Protein AF-A0A5J6Z1F4-F1 (afdb_monomer_lite)

Sequence (197 aa):
MVAFILLRGQPGPQEWINAFDSFLAALVLMWWTLVFTRVSAGEATSPGNGTLRALTVAFPWLTSFRAALWGVTLLGLATGGAPEANTLALTALMTVWGAAILASNAVNGSLVRLAPEPADLARRKRLMDWLNLSAALALGMAVLNVVPIVGFSASTTLSSQVVYGVGGLLDVVATVLALWTLMARSRLGERQAVKGG

Radius of gyration: 19.22 Å; chains: 1; bounding box: 60×29×52 Å

Secondary structure (DSSP, 8-state):
-HHHHHTSSS--HHHHHHHHHHHHHHHHHHHHHHHHHHHHHT----TT-HHHHHHHHHHHHHHHHHHHHHHHHHHHHHTTS-TTS-HHHHHHHHHHHHHHHHHHHHHHHHHHHHTT-TT-HHHHHHHHHHHHHHHHHHHHHHHHHHS--TTTS----HHHHHHHHHHHHHHHHHHHHHHHHHHHHHHHHHHHHHH--

Structure (mmCIF, N/CA/C/O backbone):
data_AF-A0A5J6Z1F4-F1
#
_entry.id   AF-A0A5J6Z1F4-F1
#
loop_
_atom_site.group_PDB
_atom_site.id
_atom_site.type_symbol
_atom_site.label_atom_id
_atom_site.label_alt_id
_atom_site.label_comp_id
_atom_site.label_asym_id
_atom_site.label_entity_id
_atom_site.label_seq_id
_atom_site.pdbx_PDB_ins_code
_atom_site.Cartn_x
_atom_site.Cartn_y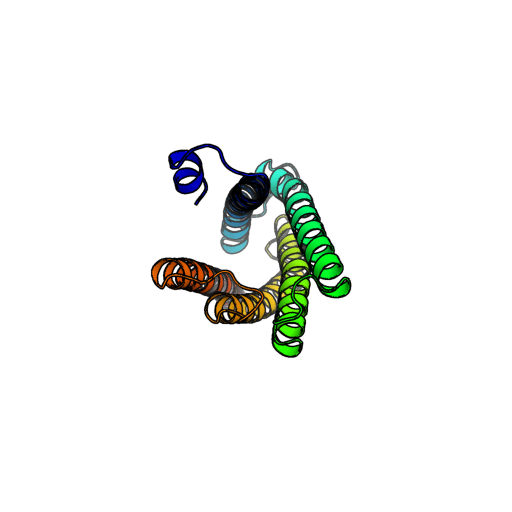
_atom_site.Cartn_z
_atom_site.occupancy
_atom_site.B_iso_or_equiv
_atom_site.auth_seq_id
_atom_site.auth_comp_id
_atom_site.auth_asym_id
_atom_site.auth_atom_id
_atom_site.pdbx_PDB_model_num
ATOM 1 N N . MET A 1 1 ? 17.709 -2.445 2.524 1.00 48.12 1 MET A N 1
ATOM 2 C CA . MET A 1 1 ? 18.258 -1.885 1.267 1.00 48.12 1 MET A CA 1
ATOM 3 C C . MET A 1 1 ? 19.113 -0.633 1.488 1.00 48.12 1 MET A C 1
ATOM 5 O O . MET A 1 1 ? 20.230 -0.618 0.997 1.00 48.12 1 MET A O 1
ATOM 9 N N . VAL A 1 2 ? 18.672 0.354 2.286 1.00 44.16 2 VAL A N 1
ATOM 10 C CA . VAL A 1 2 ? 19.433 1.595 2.590 1.00 44.16 2 VAL A CA 1
ATOM 11 C C . VAL A 1 2 ? 20.864 1.334 3.093 1.00 44.16 2 VAL A C 1
ATOM 13 O O . VAL A 1 2 ? 21.809 1.917 2.577 1.00 44.16 2 VAL A O 1
ATOM 16 N N . ALA A 1 3 ? 21.047 0.390 4.025 1.00 44.88 3 ALA A N 1
ATOM 17 C CA . ALA A 1 3 ? 22.375 0.041 4.541 1.00 44.88 3 ALA A CA 1
ATOM 18 C C . ALA A 1 3 ? 23.323 -0.523 3.461 1.00 44.88 3 ALA A C 1
ATOM 20 O O . ALA A 1 3 ? 24.511 -0.237 3.480 1.00 44.88 3 ALA A O 1
ATOM 21 N N . PHE A 1 4 ? 22.800 -1.278 2.489 1.00 45.75 4 PHE A N 1
ATOM 22 C CA . PHE A 1 4 ? 23.601 -1.883 1.419 1.00 45.75 4 PHE A CA 1
ATOM 23 C C . PHE A 1 4 ? 24.040 -0.857 0.359 1.00 45.75 4 PHE A C 1
ATOM 25 O O . PHE A 1 4 ? 25.129 -0.978 -0.193 1.00 45.75 4 PHE A O 1
ATOM 32 N N . ILE A 1 5 ? 23.222 0.172 0.110 1.00 47.25 5 ILE A N 1
ATOM 33 C CA . ILE A 1 5 ? 23.509 1.257 -0.846 1.00 47.25 5 ILE A CA 1
ATOM 34 C C . ILE A 1 5 ? 24.566 2.219 -0.279 1.00 47.25 5 ILE A C 1
ATOM 36 O O . ILE A 1 5 ? 25.489 2.609 -0.986 1.00 47.25 5 ILE A O 1
ATOM 40 N N . LEU A 1 6 ? 24.498 2.537 1.019 1.00 46.62 6 LEU A N 1
ATOM 41 C CA . LEU A 1 6 ? 25.471 3.419 1.681 1.00 46.62 6 LEU A CA 1
ATOM 42 C C . LEU A 1 6 ? 26.884 2.810 1.783 1.00 46.62 6 LEU A C 1
ATOM 44 O O . LEU A 1 6 ? 27.863 3.544 1.871 1.00 46.62 6 LEU A O 1
ATOM 48 N N . LEU A 1 7 ? 27.000 1.478 1.743 1.00 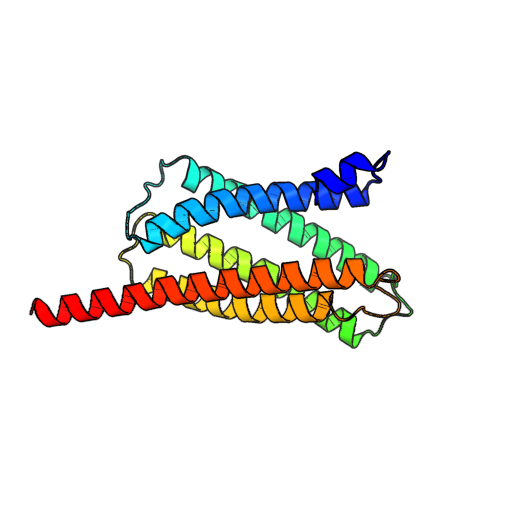49.34 7 LEU A N 1
ATOM 49 C CA . LEU A 1 7 ? 28.259 0.740 1.905 1.00 49.34 7 LEU A CA 1
ATOM 50 C C . LEU A 1 7 ? 29.129 0.658 0.630 1.00 49.34 7 LEU A C 1
ATOM 52 O O . LEU A 1 7 ? 30.271 0.215 0.730 1.00 49.34 7 LEU A O 1
ATOM 56 N N . ARG A 1 8 ? 28.637 1.060 -0.557 1.00 51.56 8 ARG A N 1
ATOM 57 C CA . ARG A 1 8 ? 29.340 0.862 -1.851 1.00 51.56 8 ARG A CA 1
ATOM 58 C C . ARG A 1 8 ? 30.031 2.090 -2.469 1.00 51.56 8 ARG A C 1
ATOM 60 O O . ARG A 1 8 ? 30.719 1.923 -3.470 1.00 51.56 8 ARG A O 1
ATOM 67 N N . GLY A 1 9 ? 29.941 3.273 -1.858 1.00 46.19 9 GLY A N 1
ATOM 68 C CA . GLY A 1 9 ? 30.605 4.491 -2.349 1.00 46.19 9 GLY A CA 1
ATOM 69 C C . GLY A 1 9 ? 29.742 5.338 -3.299 1.00 46.19 9 GLY A C 1
ATOM 70 O O . GLY A 1 9 ? 28.975 4.803 -4.085 1.00 46.19 9 GLY A O 1
ATOM 71 N N . GLN A 1 10 ? 29.860 6.665 -3.132 1.00 58.53 10 GLN A N 1
ATOM 72 C CA . GLN A 1 10 ? 29.125 7.786 -3.757 1.00 58.53 10 GLN A CA 1
ATOM 73 C C . GLN A 1 10 ? 27.796 7.457 -4.465 1.00 58.53 10 GLN A C 1
ATOM 75 O O . GLN A 1 10 ? 27.772 7.318 -5.688 1.00 58.53 10 GLN A O 1
ATOM 80 N N . PRO A 1 11 ? 26.679 7.415 -3.715 1.00 63.75 11 PRO A N 1
ATOM 81 C CA . PRO A 1 11 ? 25.377 7.161 -4.305 1.00 63.75 11 PRO A CA 1
ATOM 82 C C . PRO A 1 11 ? 24.948 8.267 -5.279 1.00 63.75 11 PRO A C 1
ATOM 84 O O . PRO A 1 11 ? 24.988 9.457 -4.947 1.00 63.75 11 PRO A O 1
ATOM 87 N N . GLY A 1 12 ? 24.513 7.869 -6.474 1.00 73.19 12 GLY A N 1
ATOM 88 C CA . GLY A 1 12 ? 23.971 8.761 -7.497 1.00 73.19 12 GLY A CA 1
ATOM 89 C C . GLY A 1 12 ? 22.578 9.309 -7.137 1.00 73.19 12 GLY A C 1
ATOM 90 O O . GLY A 1 12 ? 21.927 8.822 -6.207 1.00 73.19 12 GLY A O 1
ATOM 91 N N . PRO A 1 13 ? 22.055 10.301 -7.886 1.00 77.12 13 PRO A N 1
ATOM 92 C CA . PRO A 1 13 ? 20.761 10.929 -7.588 1.00 77.12 13 PRO A CA 1
ATOM 93 C C . PRO A 1 13 ? 19.587 9.939 -7.491 1.00 77.12 13 PRO A C 1
ATOM 95 O O . PRO A 1 13 ? 18.753 10.050 -6.594 1.00 77.12 13 PRO A O 1
ATOM 98 N N . GLN A 1 14 ? 19.549 8.927 -8.365 1.00 74.50 14 GLN A N 1
ATOM 99 C CA . GLN A 1 14 ? 18.504 7.896 -8.358 1.00 74.50 14 GLN A CA 1
ATOM 100 C C . GLN A 1 14 ? 18.558 7.011 -7.103 1.00 74.50 14 GLN A C 1
ATOM 102 O O . GLN A 1 14 ? 17.527 6.594 -6.577 1.00 74.50 14 GLN A O 1
ATOM 107 N N . GLU A 1 15 ? 19.757 6.725 -6.600 1.00 76.12 15 GLU A N 1
ATOM 108 C CA . GLU A 1 15 ? 19.950 5.886 -5.417 1.00 76.12 15 GLU A CA 1
ATOM 109 C C . GLU A 1 15 ? 19.500 6.618 -4.153 1.00 76.12 15 GLU A C 1
ATOM 111 O O . GLU A 1 15 ? 18.871 6.008 -3.288 1.00 76.12 15 GLU A O 1
ATOM 116 N N . TRP A 1 16 ? 19.715 7.935 -4.089 1.00 81.19 16 TRP A N 1
ATOM 117 C CA . TRP A 1 16 ? 19.158 8.790 -3.040 1.00 81.19 16 TRP A CA 1
ATOM 118 C C . TRP A 1 16 ? 17.632 8.845 -3.066 1.00 81.19 16 TRP A C 1
ATOM 120 O O . TRP A 1 16 ? 17.005 8.711 -2.014 1.00 81.19 16 TRP A O 1
ATOM 130 N N . ILE A 1 17 ? 17.029 8.984 -4.250 1.00 84.44 17 ILE A N 1
ATOM 131 C CA . ILE A 1 17 ? 15.568 8.959 -4.427 1.00 84.44 17 ILE A CA 1
ATOM 132 C C . ILE A 1 17 ? 14.991 7.633 -3.914 1.00 84.44 17 ILE A C 1
ATOM 134 O O . ILE A 1 17 ? 14.060 7.627 -3.106 1.00 84.44 17 ILE A O 1
ATOM 138 N N . ASN A 1 18 ? 15.584 6.509 -4.321 1.00 80.94 18 ASN A N 1
ATOM 139 C CA . ASN A 1 18 ? 15.146 5.177 -3.905 1.00 80.94 18 ASN A CA 1
ATOM 140 C C . ASN A 1 18 ? 15.357 4.936 -2.399 1.00 80.94 18 ASN A C 1
ATOM 142 O O . ASN A 1 18 ? 14.520 4.311 -1.738 1.00 80.94 18 ASN A O 1
ATOM 146 N N . ALA A 1 19 ? 16.466 5.429 -1.837 1.00 79.38 19 ALA A N 1
ATOM 147 C CA . ALA A 1 19 ? 16.740 5.345 -0.406 1.00 79.38 19 ALA A CA 1
ATOM 148 C C . ALA A 1 19 ? 15.725 6.157 0.408 1.00 79.38 19 ALA A C 1
ATOM 150 O O . ALA A 1 19 ? 15.249 5.677 1.439 1.00 79.38 19 ALA A O 1
ATOM 151 N N . PHE A 1 20 ? 15.355 7.345 -0.074 1.00 86.12 20 PHE A N 1
ATOM 152 C CA . PHE A 1 20 ? 14.342 8.187 0.550 1.00 86.12 20 PHE A CA 1
ATOM 153 C C . PHE A 1 20 ? 12.941 7.558 0.489 1.00 86.12 20 PHE A C 1
ATOM 155 O O . PHE A 1 20 ? 12.284 7.505 1.530 1.00 86.12 20 PHE A O 1
ATOM 162 N N . ASP A 1 21 ? 12.516 6.999 -0.659 1.00 86.44 21 ASP A N 1
ATOM 163 C CA . ASP A 1 21 ? 11.254 6.228 -0.737 1.00 86.44 21 ASP A CA 1
ATOM 164 C C . ASP A 1 21 ? 11.257 5.093 0.289 1.00 86.44 21 ASP A C 1
ATOM 166 O O . ASP A 1 21 ? 10.328 4.967 1.084 1.00 86.44 21 ASP A O 1
ATOM 170 N N . SER A 1 22 ? 12.340 4.310 0.324 1.00 84.19 22 SER A N 1
ATOM 171 C CA . SER A 1 22 ? 12.469 3.158 1.222 1.00 84.19 22 SER A CA 1
ATOM 172 C C . SER A 1 22 ? 12.408 3.564 2.695 1.00 84.19 22 SER A C 1
ATOM 174 O O . SER A 1 22 ? 11.791 2.876 3.508 1.00 84.19 22 SER A O 1
ATOM 176 N N . PHE A 1 23 ? 13.052 4.675 3.054 1.00 86.19 23 PHE A N 1
ATOM 177 C CA . PHE A 1 23 ? 13.040 5.208 4.412 1.00 86.19 23 PHE A CA 1
ATOM 178 C C . PHE A 1 23 ? 11.640 5.675 4.825 1.00 86.19 23 PHE A C 1
ATOM 180 O O . PHE A 1 23 ? 11.143 5.269 5.879 1.00 86.19 23 PHE A O 1
ATOM 187 N N . LEU A 1 24 ? 10.977 6.472 3.982 1.00 88.12 24 LEU A N 1
ATOM 188 C CA . LEU A 1 24 ? 9.607 6.915 4.238 1.00 88.12 24 LEU A CA 1
ATOM 189 C C . LEU A 1 24 ? 8.639 5.731 4.316 1.00 88.12 24 LEU A C 1
ATOM 191 O O . LEU A 1 24 ? 7.803 5.685 5.218 1.00 88.12 24 LEU A O 1
ATOM 195 N N . ALA A 1 25 ? 8.777 4.758 3.416 1.00 86.88 25 ALA A N 1
ATOM 196 C CA . ALA A 1 25 ? 7.974 3.545 3.409 1.00 86.88 25 ALA A CA 1
ATOM 197 C C . ALA A 1 25 ? 8.141 2.748 4.706 1.00 86.88 25 ALA A C 1
ATOM 199 O O . ALA A 1 25 ? 7.144 2.327 5.286 1.00 86.88 25 ALA A O 1
ATOM 200 N N . ALA A 1 26 ? 9.371 2.596 5.206 1.00 87.19 26 ALA A N 1
ATOM 201 C CA . ALA A 1 26 ? 9.635 1.897 6.461 1.00 87.19 26 ALA A CA 1
ATOM 202 C C . ALA A 1 26 ? 9.013 2.612 7.674 1.00 87.19 26 ALA A C 1
ATOM 204 O O . ALA A 1 26 ? 8.391 1.963 8.517 1.00 87.19 26 ALA A O 1
ATOM 205 N N . LEU A 1 27 ? 9.126 3.943 7.750 1.00 89.75 27 LEU A N 1
ATOM 206 C CA . LEU A 1 27 ? 8.500 4.731 8.819 1.00 89.75 27 LEU A CA 1
ATOM 207 C C . LEU A 1 27 ? 6.975 4.614 8.794 1.00 89.75 27 LEU A C 1
ATOM 209 O O . LEU A 1 27 ? 6.341 4.344 9.817 1.00 89.75 27 LEU A O 1
ATOM 213 N N . VAL A 1 28 ? 6.390 4.780 7.610 1.00 91.81 28 VAL A N 1
ATOM 214 C CA . VAL A 1 28 ? 4.951 4.642 7.398 1.00 91.81 28 VAL A CA 1
ATOM 215 C C . VAL A 1 28 ? 4.482 3.238 7.762 1.00 91.81 28 VAL A C 1
ATOM 217 O O . VAL A 1 28 ? 3.495 3.110 8.482 1.00 91.81 28 VAL A O 1
ATOM 220 N N . LEU A 1 29 ? 5.198 2.196 7.333 1.00 90.56 29 LEU A N 1
ATOM 221 C CA . LEU A 1 29 ? 4.876 0.806 7.647 1.00 90.56 29 LEU A CA 1
ATOM 222 C C . LEU A 1 29 ? 4.895 0.549 9.156 1.00 90.56 29 LEU A C 1
ATOM 224 O O . LEU A 1 29 ? 3.996 -0.112 9.677 1.00 90.56 29 LEU A O 1
ATOM 228 N N . MET A 1 30 ? 5.876 1.101 9.873 1.00 93.31 30 MET A N 1
ATOM 229 C CA . MET A 1 30 ? 5.952 0.991 11.329 1.00 93.31 30 MET A CA 1
ATOM 230 C C . MET A 1 30 ? 4.705 1.587 11.995 1.00 93.31 30 MET A C 1
ATOM 232 O O . MET A 1 30 ? 4.035 0.905 12.775 1.00 93.31 30 MET A O 1
ATOM 236 N N . TRP A 1 31 ? 4.350 2.836 11.678 1.00 93.50 31 TRP A N 1
ATOM 237 C CA . TRP A 1 31 ? 3.167 3.475 12.267 1.00 93.50 31 TRP A CA 1
ATOM 238 C C . TRP A 1 31 ? 1.866 2.798 11.843 1.00 93.50 31 TRP A C 1
ATOM 240 O O . TRP A 1 31 ? 0.968 2.626 12.670 1.00 93.50 31 TRP A O 1
ATOM 250 N N . TRP A 1 32 ? 1.779 2.370 10.584 1.00 94.19 32 TRP A N 1
ATOM 251 C CA . TRP A 1 32 ? 0.644 1.616 10.068 1.00 94.19 32 TRP A CA 1
ATOM 252 C C . TRP A 1 32 ? 0.437 0.329 10.858 1.00 94.19 32 TRP A C 1
ATOM 254 O O . TRP A 1 32 ? -0.664 0.081 11.339 1.00 94.19 32 TRP A O 1
ATOM 264 N N . THR A 1 33 ? 1.504 -0.441 11.077 1.00 92.00 33 THR A N 1
ATOM 265 C CA . THR A 1 33 ? 1.462 -1.709 11.818 1.00 92.00 33 THR A CA 1
ATOM 266 C C . THR A 1 33 ? 1.008 -1.501 13.258 1.00 92.00 33 THR A C 1
ATOM 268 O O . THR A 1 33 ? 0.165 -2.249 13.754 1.00 92.00 33 THR A O 1
ATOM 271 N N . LEU A 1 34 ? 1.507 -0.457 13.926 1.00 93.50 34 LEU A N 1
ATOM 272 C CA . LEU A 1 34 ? 1.089 -0.119 15.287 1.00 93.50 34 LEU A CA 1
ATOM 273 C C . LEU A 1 34 ? -0.410 0.209 15.358 1.00 93.50 34 LEU A C 1
ATOM 275 O O . LEU A 1 34 ? -1.120 -0.345 16.198 1.00 93.50 34 LEU A O 1
ATOM 279 N N . VAL A 1 35 ? -0.915 1.061 14.461 1.00 93.44 35 VAL A N 1
ATOM 280 C CA . VAL A 1 35 ? -2.347 1.415 14.419 1.00 93.44 35 VAL A CA 1
ATOM 281 C C . VAL A 1 35 ? -3.199 0.201 14.046 1.00 93.44 35 VAL A C 1
ATOM 283 O O . VAL A 1 35 ? -4.211 -0.072 14.692 1.00 93.44 35 VAL A O 1
ATOM 286 N N . PHE A 1 36 ? -2.776 -0.563 13.042 1.00 92.12 36 PHE A N 1
ATOM 287 C CA . PHE A 1 36 ? -3.483 -1.743 12.558 1.00 92.12 36 PHE A CA 1
ATOM 288 C C . PHE A 1 36 ? -3.585 -2.837 13.622 1.00 92.12 36 PHE A C 1
ATOM 290 O O . PHE A 1 36 ? -4.639 -3.457 13.763 1.00 92.12 36 PHE A O 1
ATOM 297 N N . THR A 1 37 ? -2.533 -3.041 14.417 1.00 92.31 37 THR A N 1
ATOM 298 C CA . THR A 1 37 ? -2.533 -4.012 15.521 1.00 92.31 37 THR A CA 1
ATOM 299 C C . THR A 1 37 ? -3.578 -3.644 16.571 1.00 92.31 37 THR A C 1
ATOM 301 O O . THR A 1 37 ? -4.365 -4.496 16.979 1.00 92.31 37 THR A O 1
ATOM 304 N N . ARG A 1 38 ? -3.668 -2.363 16.947 1.00 92.31 38 ARG A N 1
ATOM 305 C CA . ARG A 1 38 ? -4.674 -1.877 17.906 1.00 92.31 38 ARG A CA 1
ATOM 306 C C . ARG A 1 38 ? -6.091 -2.000 17.365 1.00 92.31 38 ARG A C 1
ATOM 308 O O . ARG A 1 38 ? -6.963 -2.522 18.051 1.00 92.31 38 ARG A O 1
ATOM 315 N N . VAL A 1 39 ? -6.308 -1.633 16.103 1.00 91.81 39 VAL A N 1
ATOM 316 C CA . VAL A 1 39 ? -7.597 -1.836 15.419 1.00 91.81 39 VAL A CA 1
ATOM 317 C C . VAL A 1 39 ? -7.970 -3.319 15.365 1.00 91.81 39 VAL A C 1
ATOM 319 O O . VAL A 1 39 ? -9.121 -3.680 15.619 1.00 91.81 39 VAL A O 1
ATOM 322 N N . SER A 1 40 ? -6.996 -4.189 15.104 1.00 88.12 40 SER A N 1
ATOM 323 C CA . SER A 1 40 ? -7.174 -5.644 15.088 1.00 88.12 40 SER A CA 1
ATOM 324 C C . SER A 1 40 ? -7.419 -6.225 16.479 1.0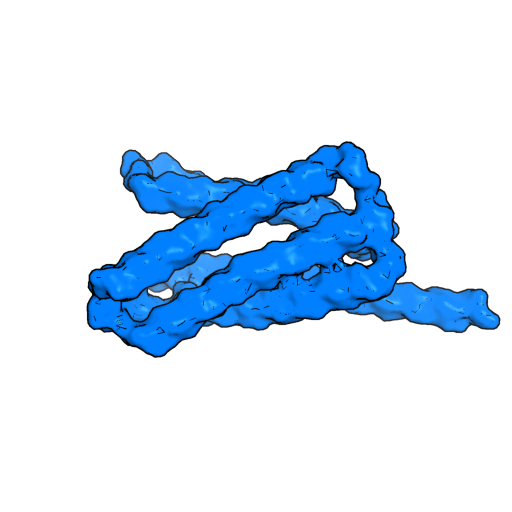0 88.12 40 SER A C 1
ATOM 326 O O . SER A 1 40 ? -8.083 -7.253 16.577 1.00 88.12 40 SER A O 1
ATOM 328 N N . ALA A 1 41 ? -6.962 -5.560 17.545 1.00 88.69 41 ALA A N 1
ATOM 329 C CA . ALA A 1 41 ? -7.324 -5.817 18.943 1.00 88.69 41 ALA A CA 1
ATOM 330 C C . ALA A 1 41 ? -8.645 -5.128 19.359 1.00 88.69 41 ALA A C 1
ATOM 332 O O . ALA A 1 41 ? -9.258 -5.502 20.361 1.00 88.69 41 ALA A O 1
ATOM 333 N N . GLY A 1 42 ? -9.175 -4.244 18.505 1.00 86.75 42 GLY A N 1
ATOM 334 C CA . GLY A 1 42 ? -10.363 -3.406 18.702 1.00 86.75 42 GLY A CA 1
ATOM 335 C C . GLY A 1 42 ? -10.208 -2.369 19.791 1.00 86.75 42 GLY A C 1
ATOM 336 O O . GLY A 1 42 ? -11.195 -1.925 20.368 1.00 86.75 42 GLY A O 1
ATOM 337 N N . GLU A 1 43 ? -8.970 -1.985 20.042 1.00 90.19 43 GLU A N 1
ATOM 338 C CA . GLU A 1 43 ? -8.640 -0.845 20.864 1.00 90.19 43 GLU A CA 1
ATOM 339 C C . GLU A 1 43 ? -8.793 0.428 20.041 1.00 90.19 43 GLU A C 1
ATOM 341 O O . GLU A 1 43 ? -8.207 0.575 18.962 1.00 90.19 43 GLU A O 1
ATOM 346 N N . ALA A 1 44 ? -9.571 1.368 20.567 1.00 91.38 44 ALA A N 1
ATOM 347 C CA . ALA A 1 44 ? -9.676 2.689 19.979 1.00 91.38 44 ALA A CA 1
ATOM 348 C C . ALA A 1 44 ? -8.340 3.431 20.109 1.00 91.38 44 ALA A C 1
ATOM 350 O O . ALA A 1 44 ? -7.713 3.472 21.171 1.00 91.38 44 ALA A O 1
ATOM 351 N N . THR A 1 45 ? -7.915 4.063 19.022 1.00 92.69 45 THR A N 1
ATOM 352 C CA . THR A 1 45 ? -6.770 4.971 19.010 1.00 92.69 45 THR A CA 1
ATOM 353 C C . THR A 1 45 ? -7.285 6.401 18.925 1.00 92.69 45 THR A C 1
ATOM 355 O O . THR A 1 45 ? -7.826 6.814 17.903 1.00 92.69 45 THR A O 1
ATOM 358 N N . SER A 1 46 ? -7.117 7.158 20.013 1.00 90.06 46 SER A N 1
ATOM 359 C CA . SER A 1 46 ? -7.529 8.565 20.077 1.00 90.06 46 SER A CA 1
ATOM 360 C C . SER A 1 46 ? -6.882 9.396 18.954 1.00 90.06 46 SER A C 1
ATOM 362 O O . SER A 1 46 ? -5.692 9.208 18.684 1.00 90.06 46 SER A O 1
ATOM 364 N N . PRO A 1 47 ? -7.596 10.373 18.360 1.00 88.19 47 PRO A N 1
ATOM 365 C CA . PRO A 1 47 ? -7.025 11.321 17.397 1.00 88.19 47 PRO A CA 1
ATOM 366 C C . PRO A 1 47 ? -5.807 12.099 17.923 1.00 88.19 47 PRO A C 1
ATOM 368 O O . PRO A 1 47 ? -4.971 12.543 17.139 1.00 88.19 47 PRO A O 1
ATOM 371 N N . GLY A 1 48 ? -5.678 12.252 19.247 1.00 89.12 48 GLY A N 1
ATOM 372 C CA . GLY A 1 48 ? -4.516 12.885 19.881 1.00 89.12 48 GLY A CA 1
ATOM 373 C C . GLY A 1 48 ? -3.265 11.999 19.935 1.00 89.12 48 GLY A C 1
ATOM 374 O O . GLY A 1 48 ? -2.187 12.486 20.269 1.00 89.12 48 GLY A O 1
ATOM 375 N N . ASN A 1 49 ? -3.379 10.707 19.611 1.00 93.75 49 ASN A N 1
ATOM 376 C CA . ASN A 1 49 ? -2.268 9.767 19.666 1.00 93.75 49 ASN A CA 1
ATOM 377 C C . ASN A 1 49 ? -1.192 10.115 18.621 1.00 93.75 49 ASN A C 1
ATOM 379 O O . ASN A 1 49 ? -1.476 10.227 17.427 1.00 93.75 49 ASN A O 1
ATOM 383 N N . GLY A 1 50 ? 0.059 10.239 19.074 1.00 92.00 50 GLY A N 1
ATOM 384 C CA . GLY A 1 50 ? 1.190 10.621 18.227 1.00 92.00 50 GLY A CA 1
ATOM 385 C C . GLY A 1 50 ? 1.414 9.688 17.035 1.00 92.00 50 GLY A C 1
ATOM 386 O O . GLY A 1 50 ? 1.711 10.170 15.948 1.00 92.00 50 GLY A O 1
ATOM 387 N N . THR A 1 51 ? 1.196 8.379 17.192 1.00 93.12 51 THR A N 1
ATOM 388 C CA . THR A 1 51 ? 1.339 7.387 16.113 1.00 93.12 51 THR A CA 1
ATOM 389 C C . THR A 1 51 ? 0.287 7.582 15.025 1.00 93.12 51 THR A C 1
ATOM 391 O O . THR A 1 51 ? 0.622 7.596 13.843 1.00 93.12 51 THR A O 1
ATOM 394 N N . LEU A 1 52 ? -0.979 7.782 15.407 1.00 92.31 52 LEU A N 1
ATOM 395 C CA . LEU A 1 52 ? -2.060 8.024 14.448 1.00 92.31 52 LEU A CA 1
ATOM 396 C C . LEU A 1 52 ? -1.871 9.362 13.723 1.00 92.31 52 LEU A C 1
ATOM 398 O O . LEU A 1 52 ? -2.063 9.436 12.509 1.00 92.31 52 LEU A O 1
ATOM 402 N N . ARG A 1 53 ? -1.440 10.407 14.440 1.00 93.44 53 ARG A N 1
ATOM 403 C CA . ARG A 1 53 ? -1.120 11.710 13.836 1.00 93.44 53 ARG A CA 1
ATOM 404 C C . ARG A 1 53 ? 0.065 11.621 12.879 1.00 93.44 53 ARG A C 1
ATOM 406 O O . ARG A 1 53 ? -0.032 12.133 11.767 1.00 93.44 53 ARG A O 1
ATOM 413 N N . ALA A 1 54 ? 1.142 10.947 13.280 1.00 92.88 54 ALA A N 1
ATOM 414 C CA . ALA A 1 54 ? 2.308 10.725 12.433 1.00 92.88 54 ALA A CA 1
ATOM 415 C C . ALA A 1 54 ? 1.923 9.975 11.153 1.00 9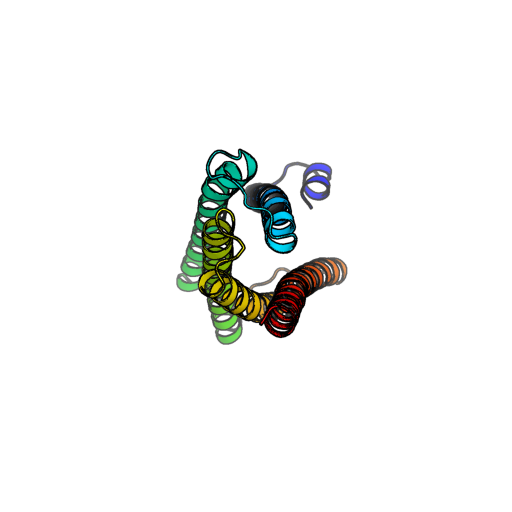2.88 54 ALA A C 1
ATOM 417 O O . ALA A 1 54 ? 2.257 10.435 10.066 1.00 92.88 54 ALA A O 1
ATOM 418 N N . LEU A 1 55 ? 1.132 8.901 11.260 1.00 92.62 55 LEU A N 1
ATOM 419 C CA . LEU A 1 55 ? 0.621 8.165 10.101 1.00 92.62 55 LEU A CA 1
ATOM 420 C C . LEU A 1 55 ? -0.240 9.050 9.187 1.00 92.62 55 LEU A C 1
ATOM 422 O O . LEU A 1 55 ? -0.051 9.049 7.974 1.00 92.62 55 LEU A O 1
ATOM 426 N N . THR A 1 56 ? -1.148 9.839 9.768 1.00 92.38 56 THR A N 1
ATOM 427 C CA . THR A 1 56 ? -2.055 10.730 9.021 1.00 92.38 56 THR A CA 1
ATOM 428 C C . THR A 1 56 ? -1.298 11.792 8.223 1.00 92.38 56 THR A C 1
ATOM 430 O O . THR A 1 56 ? -1.754 12.187 7.154 1.00 92.38 56 THR A O 1
ATOM 433 N N . VAL A 1 57 ? -0.142 12.244 8.715 1.00 91.62 57 VAL A N 1
ATOM 434 C CA . VAL A 1 57 ? 0.689 13.247 8.033 1.00 91.62 57 VAL A CA 1
ATOM 435 C C . VAL A 1 57 ? 1.674 12.600 7.063 1.00 91.62 57 VAL A C 1
ATOM 437 O O . VAL A 1 57 ? 1.776 13.026 5.916 1.00 91.62 57 VAL A O 1
ATOM 440 N N . ALA A 1 58 ? 2.402 11.573 7.495 1.00 89.88 58 ALA A N 1
ATOM 441 C CA . ALA A 1 58 ? 3.478 10.980 6.707 1.00 89.88 58 ALA A CA 1
ATOM 442 C C . ALA A 1 58 ? 2.966 10.192 5.497 1.00 89.88 58 ALA A C 1
ATOM 444 O O . ALA A 1 58 ? 3.616 10.168 4.451 1.00 89.88 58 ALA A O 1
ATOM 445 N N . PHE A 1 59 ? 1.795 9.563 5.611 1.00 89.44 59 PHE A N 1
ATOM 446 C CA . PHE A 1 59 ? 1.262 8.740 4.535 1.00 89.44 59 PHE A CA 1
ATOM 447 C C . PHE A 1 59 ? 0.915 9.546 3.259 1.00 89.44 59 PHE A C 1
ATOM 449 O O . PHE A 1 59 ? 1.334 9.135 2.170 1.00 89.44 59 PHE A O 1
ATOM 456 N N . PRO A 1 60 ? 0.230 10.709 3.338 1.00 90.75 60 PRO A N 1
ATOM 457 C CA . PRO A 1 60 ? 0.059 11.600 2.189 1.00 90.75 60 PRO A CA 1
ATOM 458 C C . PRO A 1 60 ? 1.378 12.023 1.538 1.00 90.75 60 PRO A C 1
ATOM 460 O O . PRO A 1 60 ? 1.457 12.060 0.311 1.00 90.75 60 PRO A O 1
ATOM 463 N N . TRP A 1 61 ? 2.422 12.287 2.330 1.00 90.56 61 TRP A N 1
ATOM 464 C CA . TRP A 1 61 ? 3.748 12.636 1.810 1.00 90.56 61 TRP A CA 1
ATOM 465 C C . TRP A 1 61 ? 4.361 11.496 0.994 1.00 90.56 61 TRP A C 1
ATOM 467 O O . TRP A 1 61 ? 4.745 11.713 -0.155 1.00 90.56 61 TRP A O 1
ATOM 477 N N . LEU A 1 62 ? 4.380 10.276 1.540 1.00 90.81 62 LEU A N 1
ATOM 478 C CA . LEU A 1 62 ? 4.853 9.088 0.821 1.00 90.81 62 LEU A CA 1
ATOM 479 C C . LEU A 1 62 ? 4.058 8.856 -0.472 1.00 90.81 62 LEU A C 1
ATOM 481 O O . LEU A 1 62 ? 4.632 8.592 -1.525 1.00 90.81 62 LEU A O 1
ATOM 485 N N . THR A 1 63 ? 2.734 8.980 -0.406 1.00 91.69 63 THR A N 1
ATOM 486 C CA . THR A 1 63 ? 1.857 8.766 -1.568 1.00 91.69 63 THR A CA 1
ATOM 487 C C . THR A 1 63 ? 2.100 9.809 -2.651 1.00 91.69 63 THR A C 1
ATOM 489 O O . THR A 1 63 ? 2.187 9.461 -3.824 1.00 91.69 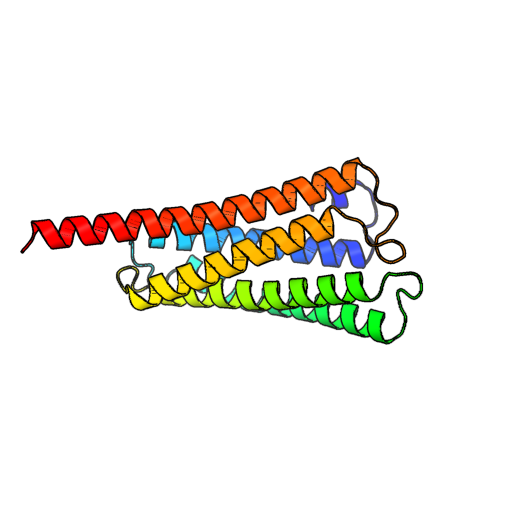63 THR A O 1
ATOM 492 N N . SER A 1 64 ? 2.257 11.075 -2.263 1.00 92.44 64 SER A N 1
ATOM 493 C CA . SER A 1 64 ? 2.536 12.176 -3.192 1.00 92.44 64 SER A CA 1
ATOM 494 C C . SER A 1 64 ? 3.899 12.002 -3.852 1.00 92.44 64 SER A C 1
ATOM 496 O O . SER A 1 64 ? 4.024 12.181 -5.060 1.00 92.44 64 SER A O 1
ATOM 498 N N . PHE A 1 65 ? 4.905 11.579 -3.082 1.00 91.06 65 PHE A N 1
ATOM 499 C CA . PHE A 1 65 ? 6.228 11.263 -3.609 1.00 91.06 65 PHE A CA 1
ATOM 500 C C . PHE A 1 65 ? 6.171 10.127 -4.638 1.00 91.06 65 PHE A C 1
ATOM 502 O O . PHE A 1 65 ? 6.660 10.280 -5.754 1.00 91.06 65 PHE A O 1
ATOM 509 N N . ARG A 1 66 ? 5.486 9.023 -4.317 1.00 92.94 66 ARG A N 1
ATOM 510 C CA . ARG A 1 66 ? 5.291 7.895 -5.243 1.00 92.94 66 ARG A CA 1
ATOM 511 C C . ARG A 1 66 ? 4.504 8.282 -6.492 1.00 92.94 66 ARG A C 1
ATOM 513 O O . ARG A 1 66 ? 4.855 7.835 -7.579 1.00 92.94 66 ARG A O 1
ATOM 520 N N . ALA A 1 67 ? 3.482 9.126 -6.354 1.00 92.81 67 ALA A N 1
ATOM 521 C CA . ALA A 1 67 ? 2.722 9.656 -7.484 1.00 92.81 67 ALA A CA 1
ATOM 522 C C . ALA A 1 67 ? 3.583 10.556 -8.382 1.00 92.81 67 ALA A C 1
ATOM 524 O O . ALA A 1 67 ? 3.478 10.472 -9.603 1.00 92.81 67 ALA A O 1
ATOM 525 N N . ALA A 1 68 ? 4.463 11.373 -7.796 1.00 93.44 68 ALA A N 1
ATOM 526 C CA . ALA A 1 68 ? 5.412 12.185 -8.549 1.00 93.44 68 ALA A CA 1
ATOM 527 C C . ALA A 1 68 ? 6.420 11.311 -9.308 1.00 93.44 68 ALA A C 1
ATOM 529 O O . ALA A 1 68 ? 6.632 11.537 -10.497 1.00 93.44 68 ALA A O 1
ATOM 530 N N . LEU A 1 69 ? 6.985 10.280 -8.666 1.00 90.06 69 LEU A N 1
ATOM 531 C CA . LEU A 1 69 ? 7.882 9.327 -9.331 1.00 90.06 69 LEU A CA 1
ATOM 532 C C . LEU A 1 69 ? 7.182 8.608 -10.486 1.00 90.06 69 LEU A C 1
ATOM 534 O O . LEU A 1 69 ? 7.701 8.597 -11.599 1.00 90.06 69 LEU A O 1
ATOM 538 N N . TRP A 1 70 ? 5.978 8.088 -10.246 1.00 93.31 70 TRP A N 1
ATOM 539 C CA . TRP A 1 70 ? 5.148 7.480 -11.284 1.00 93.31 70 TRP A CA 1
ATOM 540 C C . TRP A 1 70 ? 4.880 8.446 -12.445 1.00 93.31 70 TRP A C 1
ATOM 542 O O . TRP A 1 70 ? 5.048 8.073 -13.605 1.00 93.31 70 TRP A O 1
ATOM 552 N N . GLY A 1 71 ? 4.529 9.701 -12.150 1.00 91.00 71 GLY A N 1
ATOM 553 C CA . GLY A 1 71 ? 4.255 10.725 -13.157 1.00 91.00 71 GLY A CA 1
ATOM 554 C C . GLY A 1 71 ? 5.486 11.096 -13.985 1.00 91.00 71 GLY A C 1
ATOM 555 O O . GLY A 1 71 ? 5.396 11.183 -15.208 1.00 91.00 71 GLY A O 1
ATOM 556 N N . VAL A 1 72 ? 6.650 11.250 -13.350 1.00 91.69 72 VAL A N 1
ATOM 557 C CA . VAL A 1 72 ? 7.921 11.501 -14.048 1.00 91.69 72 VAL A CA 1
ATOM 558 C C . VAL A 1 72 ? 8.286 10.322 -14.948 1.00 91.69 72 VAL A C 1
ATOM 560 O O . VAL A 1 72 ? 8.649 10.532 -16.104 1.00 91.69 72 VAL A O 1
ATOM 563 N N . THR A 1 73 ? 8.138 9.083 -14.468 1.00 88.06 73 THR A N 1
ATOM 564 C CA . THR A 1 73 ? 8.361 7.893 -15.301 1.00 88.06 73 THR A CA 1
ATOM 565 C C . THR A 1 73 ? 7.378 7.845 -16.471 1.00 88.06 73 THR A C 1
ATOM 567 O O . THR A 1 73 ? 7.787 7.553 -17.592 1.00 88.06 73 THR A O 1
ATOM 570 N N . LEU A 1 74 ? 6.103 8.182 -16.251 1.00 89.44 74 LEU A N 1
ATOM 571 C CA . LEU A 1 74 ? 5.087 8.201 -17.305 1.00 89.44 74 LEU A CA 1
ATOM 572 C C . LEU A 1 74 ? 5.420 9.227 -18.388 1.00 89.44 74 LEU A C 1
ATOM 574 O O . LEU A 1 74 ? 5.323 8.914 -19.572 1.00 89.44 74 LEU A O 1
ATOM 578 N N . LEU A 1 75 ? 5.849 10.425 -17.987 1.00 90.00 75 LEU A N 1
ATOM 579 C CA . LEU A 1 75 ? 6.301 11.463 -18.911 1.00 90.00 75 LEU A CA 1
ATOM 580 C C . LEU A 1 75 ? 7.526 11.004 -19.704 1.00 90.00 75 LEU A C 1
ATOM 582 O O . LEU A 1 75 ? 7.526 11.126 -20.925 1.00 90.00 75 LEU A O 1
ATOM 586 N N . GLY A 1 76 ? 8.522 10.413 -19.037 1.00 86.56 76 GLY A N 1
ATOM 587 C CA . GLY A 1 76 ? 9.707 9.869 -19.702 1.00 86.56 76 GLY A CA 1
ATOM 588 C C . GLY A 1 76 ? 9.359 8.808 -20.750 1.00 86.56 76 GLY A C 1
ATOM 589 O O . GLY A 1 76 ? 9.885 8.842 -21.863 1.00 86.56 76 GLY A O 1
ATOM 590 N N . LEU A 1 77 ? 8.423 7.907 -20.435 1.00 86.81 77 LEU A N 1
ATOM 591 C CA . LEU A 1 77 ? 7.910 6.916 -21.386 1.00 86.81 77 LEU A CA 1
ATOM 592 C C . LEU A 1 77 ? 7.153 7.570 -22.550 1.00 86.81 77 LEU A C 1
ATOM 594 O O . LEU A 1 77 ? 7.375 7.195 -23.700 1.00 86.81 77 LEU A O 1
ATOM 598 N N . ALA A 1 78 ? 6.311 8.568 -22.274 1.00 87.12 78 ALA A N 1
ATOM 599 C CA . ALA A 1 78 ? 5.560 9.293 -23.300 1.00 87.12 78 ALA A CA 1
ATOM 600 C C . ALA A 1 78 ? 6.473 10.066 -24.269 1.00 87.12 78 ALA A C 1
ATOM 602 O O . ALA A 1 78 ? 6.131 10.217 -25.440 1.00 87.12 78 ALA A O 1
ATOM 603 N N . THR A 1 79 ? 7.648 10.509 -23.812 1.00 88.62 79 THR A N 1
ATOM 604 C CA . THR A 1 79 ? 8.673 11.156 -24.650 1.00 88.62 79 THR A CA 1
ATOM 605 C C . THR A 1 79 ? 9.638 10.173 -25.324 1.00 88.62 79 THR A C 1
ATOM 607 O O . THR A 1 79 ? 10.612 10.606 -25.932 1.00 88.62 79 THR A O 1
ATOM 610 N N . GLY A 1 80 ? 9.398 8.860 -25.227 1.00 82.31 80 GLY A N 1
ATOM 611 C CA . GLY A 1 80 ? 10.208 7.838 -25.899 1.00 82.31 80 GLY A CA 1
ATOM 612 C C . GLY A 1 80 ? 11.423 7.339 -25.111 1.00 82.31 80 GLY A C 1
ATOM 613 O O . GLY A 1 80 ? 12.369 6.848 -25.713 1.00 82.31 80 GLY A O 1
ATOM 614 N N . GLY A 1 81 ? 11.420 7.429 -23.778 1.00 79.06 81 GLY A N 1
ATOM 615 C CA . GLY A 1 81 ? 12.541 7.016 -22.918 1.00 79.06 81 GLY A CA 1
ATOM 616 C C . GLY A 1 81 ? 12.830 5.508 -22.856 1.00 79.06 81 GLY A C 1
ATOM 617 O O . GLY A 1 81 ? 13.801 5.113 -22.219 1.00 79.06 81 GLY A O 1
ATOM 618 N N . ALA A 1 82 ? 12.009 4.666 -23.493 1.00 80.12 82 ALA A N 1
ATOM 619 C CA . ALA A 1 82 ? 12.211 3.217 -23.589 1.00 80.12 82 ALA A CA 1
ATOM 620 C C . ALA A 1 82 ? 11.662 2.677 -24.926 1.00 80.12 82 ALA A C 1
ATOM 622 O O . ALA A 1 82 ? 10.654 1.968 -24.944 1.00 80.12 82 ALA A O 1
ATOM 623 N N . PRO A 1 83 ? 12.276 3.042 -26.065 1.00 79.31 83 PRO A N 1
ATOM 624 C CA . PRO A 1 83 ? 11.730 2.738 -27.389 1.00 79.31 83 PRO A CA 1
ATOM 625 C C . PRO A 1 83 ? 11.803 1.244 -27.735 1.00 79.31 83 PRO A C 1
ATOM 627 O O . PRO A 1 83 ? 11.030 0.761 -28.554 1.00 79.31 83 PRO A O 1
ATOM 630 N N . GLU A 1 84 ? 12.709 0.506 -27.093 1.00 81.19 84 GLU A N 1
ATOM 631 C CA . GLU A 1 84 ? 12.894 -0.937 -27.284 1.00 81.19 84 GLU A CA 1
ATOM 632 C C . GLU A 1 84 ? 11.958 -1.783 -26.406 1.00 81.19 84 GLU A C 1
ATOM 634 O O . GLU A 1 84 ? 11.919 -3.008 -26.530 1.00 81.19 84 GLU A O 1
ATOM 639 N N . ALA A 1 85 ? 11.210 -1.151 -25.498 1.00 80.94 85 ALA A N 1
ATOM 640 C CA . ALA A 1 85 ? 10.373 -1.851 -24.541 1.00 80.94 85 ALA A CA 1
ATOM 641 C C . ALA A 1 85 ? 9.001 -2.217 -25.106 1.00 80.94 85 ALA A C 1
ATOM 643 O O . ALA A 1 85 ? 8.368 -1.463 -25.846 1.00 80.94 85 ALA A O 1
ATOM 644 N N . ASN A 1 86 ? 8.491 -3.376 -24.687 1.00 83.31 86 ASN A N 1
ATOM 645 C CA . ASN A 1 86 ? 7.149 -3.808 -25.055 1.00 83.31 86 ASN A CA 1
ATOM 646 C C . ASN A 1 86 ? 6.093 -2.837 -24.491 1.00 83.31 86 ASN A C 1
ATOM 648 O O . ASN A 1 86 ? 5.914 -2.732 -23.275 1.00 83.31 86 ASN A O 1
ATOM 652 N N . THR A 1 87 ? 5.357 -2.166 -25.380 1.00 85.19 87 THR A N 1
ATOM 653 C CA . THR A 1 87 ? 4.367 -1.146 -25.006 1.00 85.19 87 THR A CA 1
ATOM 654 C C . THR A 1 87 ? 3.247 -1.701 -24.127 1.00 85.19 87 THR A C 1
ATOM 656 O O . THR A 1 87 ? 2.863 -1.045 -23.164 1.00 85.19 87 THR A O 1
ATOM 659 N N . LEU A 1 88 ? 2.757 -2.919 -24.393 1.00 84.94 88 LEU A N 1
ATOM 660 C CA . LEU A 1 88 ? 1.709 -3.546 -23.576 1.00 84.94 88 LEU A CA 1
ATOM 661 C C . LEU A 1 88 ? 2.200 -3.820 -22.151 1.00 84.94 88 LEU A C 1
ATOM 663 O O . LEU A 1 88 ? 1.476 -3.555 -21.192 1.00 84.94 88 LEU A O 1
ATOM 667 N N . ALA A 1 89 ? 3.435 -4.307 -22.005 1.00 80.69 89 ALA A N 1
ATOM 668 C CA . ALA A 1 89 ? 4.041 -4.550 -20.698 1.00 80.69 89 ALA A CA 1
ATOM 669 C C . ALA A 1 89 ? 4.238 -3.242 -19.913 1.00 80.69 89 ALA A C 1
ATOM 671 O O . ALA A 1 89 ? 3.938 -3.191 -18.721 1.00 80.69 89 ALA A O 1
ATOM 672 N N . LEU A 1 90 ? 4.670 -2.168 -20.584 1.00 83.75 90 LEU A N 1
ATOM 673 C CA . LEU A 1 90 ? 4.789 -0.840 -19.978 1.00 83.75 90 LEU A CA 1
ATOM 674 C C . LEU A 1 90 ? 3.434 -0.268 -19.560 1.00 83.75 90 LEU A C 1
ATOM 676 O O . LEU A 1 90 ? 3.313 0.267 -18.460 1.00 83.75 90 LEU A O 1
ATOM 680 N N . THR A 1 91 ? 2.403 -0.396 -20.397 1.00 86.12 91 THR A N 1
ATOM 681 C CA . THR A 1 91 ? 1.047 0.032 -20.034 1.00 86.12 91 THR A CA 1
ATOM 682 C C . THR A 1 91 ? 0.551 -0.738 -18.816 1.00 86.12 91 THR A C 1
ATOM 684 O O . THR A 1 91 ? 0.110 -0.114 -17.854 1.00 86.12 91 THR A O 1
ATOM 687 N N . ALA A 1 92 ? 0.692 -2.067 -18.806 1.00 86.06 92 ALA A N 1
ATOM 688 C CA . ALA A 1 92 ? 0.314 -2.889 -17.661 1.00 86.06 92 ALA A CA 1
ATOM 689 C C . ALA A 1 92 ? 1.050 -2.453 -16.385 1.00 86.06 92 ALA A C 1
ATOM 691 O O . ALA A 1 92 ? 0.408 -2.246 -15.355 1.00 86.06 92 ALA A O 1
ATOM 692 N N . LEU A 1 93 ? 2.366 -2.229 -16.465 1.00 86.06 93 LEU A N 1
ATOM 693 C CA . LEU A 1 93 ? 3.161 -1.736 -15.344 1.00 86.06 93 LEU A CA 1
ATOM 694 C C . LEU A 1 93 ? 2.652 -0.393 -14.824 1.00 86.06 93 LEU A C 1
ATOM 696 O O . LEU A 1 93 ? 2.382 -0.261 -13.631 1.00 86.06 93 LEU A O 1
ATOM 700 N N . MET A 1 94 ? 2.485 0.595 -15.700 1.00 90.38 94 MET A N 1
ATOM 701 C CA . MET A 1 94 ? 2.085 1.939 -15.282 1.00 90.38 94 MET A CA 1
ATOM 702 C C . MET A 1 94 ? 0.651 1.977 -14.750 1.00 90.38 94 MET A C 1
ATOM 704 O O . MET A 1 94 ? 0.374 2.732 -13.815 1.00 90.38 94 MET A O 1
ATOM 708 N N . THR A 1 95 ? -0.245 1.140 -15.277 1.00 90.94 95 THR A N 1
ATOM 709 C CA . THR A 1 95 ? -1.610 0.987 -14.761 1.00 90.94 95 THR A CA 1
ATOM 710 C C . THR A 1 95 ? -1.620 0.326 -13.387 1.00 90.94 95 THR A C 1
ATOM 712 O O . THR A 1 95 ? -2.246 0.857 -12.469 1.00 90.94 95 THR A O 1
ATOM 715 N N . VAL A 1 96 ? -0.920 -0.800 -13.216 1.00 88.81 96 VAL A N 1
ATOM 716 C CA . VAL A 1 96 ? -0.875 -1.515 -11.931 1.00 88.81 96 VAL A CA 1
ATOM 717 C C . VAL A 1 96 ? -0.185 -0.661 -10.868 1.00 88.81 96 VAL A C 1
ATOM 719 O O . VAL A 1 96 ? -0.705 -0.548 -9.758 1.00 88.81 96 VAL A O 1
ATOM 722 N N . TRP A 1 97 ? 0.919 0.011 -11.205 1.00 89.19 97 TRP A N 1
ATOM 723 C CA . TRP A 1 97 ? 1.622 0.901 -10.280 1.00 89.19 97 TRP A CA 1
ATOM 724 C C . TRP A 1 97 ? 0.748 2.093 -9.864 1.00 89.19 97 TRP A C 1
ATOM 726 O O . TRP A 1 97 ? 0.597 2.356 -8.668 1.00 89.19 97 TRP A O 1
ATOM 736 N N . GLY A 1 98 ? 0.096 2.763 -10.819 1.00 90.44 98 GLY A N 1
ATOM 737 C CA . GLY A 1 98 ? -0.833 3.858 -10.524 1.00 90.44 98 GLY A CA 1
ATOM 738 C C . GLY A 1 98 ? -2.009 3.408 -9.649 1.00 90.44 98 GLY A C 1
ATOM 739 O O . GLY A 1 98 ? -2.324 4.047 -8.641 1.00 90.44 98 GLY A O 1
ATOM 740 N N . ALA A 1 99 ? -2.614 2.261 -9.967 1.00 92.38 99 ALA A N 1
ATOM 741 C CA . ALA A 1 99 ? -3.684 1.676 -9.164 1.00 92.38 99 ALA A CA 1
ATOM 742 C C . ALA A 1 99 ? -3.212 1.315 -7.744 1.00 92.38 99 ALA A C 1
ATOM 744 O O . ALA A 1 99 ? -3.938 1.564 -6.780 1.00 92.38 99 ALA A O 1
ATOM 745 N N . ALA A 1 100 ? -1.992 0.791 -7.590 1.00 88.38 100 ALA A N 1
ATOM 746 C CA . ALA A 1 100 ? -1.412 0.455 -6.291 1.00 88.38 100 ALA A CA 1
ATOM 747 C C . ALA A 1 100 ? -1.206 1.691 -5.401 1.00 88.38 100 ALA A C 1
ATOM 749 O O . ALA A 1 100 ? -1.456 1.621 -4.194 1.00 88.38 100 ALA A O 1
ATOM 750 N N . ILE A 1 101 ? -0.821 2.836 -5.976 1.00 91.31 101 ILE A N 1
ATOM 751 C CA . ILE A 1 101 ? -0.717 4.112 -5.246 1.00 91.31 101 ILE A CA 1
ATOM 752 C C . ILE A 1 101 ? -2.094 4.524 -4.701 1.00 91.31 101 ILE A C 1
ATOM 754 O O . ILE A 1 101 ? -2.230 4.825 -3.511 1.00 91.31 101 ILE A O 1
ATOM 758 N N . LEU A 1 102 ? -3.132 4.478 -5.542 1.00 93.06 102 LEU A N 1
ATOM 759 C CA . LEU A 1 102 ? -4.498 4.837 -5.144 1.00 93.06 102 LEU A CA 1
ATOM 760 C C . LEU A 1 102 ? -5.065 3.880 -4.089 1.00 93.06 102 LEU A C 1
ATOM 762 O O . LEU A 1 102 ? -5.628 4.329 -3.088 1.00 93.06 102 LEU A O 1
ATOM 766 N N . ALA A 1 103 ? -4.880 2.572 -4.280 1.00 91.50 103 ALA A N 1
ATOM 767 C CA . ALA A 1 103 ? -5.325 1.554 -3.336 1.00 91.50 103 ALA A CA 1
ATOM 768 C C . ALA A 1 103 ? -4.622 1.705 -1.981 1.00 91.50 103 ALA A C 1
ATOM 770 O O . ALA A 1 103 ? -5.290 1.694 -0.947 1.00 91.50 103 ALA A O 1
ATOM 771 N N . SER A 1 104 ? -3.308 1.952 -1.973 1.00 87.94 104 SER A N 1
ATOM 772 C CA . SER A 1 104 ? -2.544 2.204 -0.742 1.00 87.94 104 SER A CA 1
ATOM 773 C C . SER A 1 104 ? -3.107 3.399 0.031 1.00 87.94 104 SER A C 1
ATOM 775 O O . SER A 1 104 ? -3.255 3.338 1.255 1.00 87.94 104 SER A O 1
ATOM 777 N N . ASN A 1 105 ? -3.480 4.470 -0.676 1.00 92.56 105 ASN A N 1
ATOM 778 C CA . ASN A 1 105 ? -4.107 5.640 -0.068 1.00 92.56 105 ASN A CA 1
ATOM 779 C C . ASN A 1 105 ? -5.494 5.357 0.497 1.00 92.56 105 ASN A C 1
ATOM 781 O O . ASN A 1 105 ? -5.826 5.803 1.599 1.00 92.56 105 ASN A O 1
ATOM 785 N N . ALA A 1 106 ? -6.286 4.561 -0.207 1.00 92.94 106 ALA A N 1
ATOM 786 C CA . ALA A 1 106 ? -7.597 4.167 0.268 1.00 92.94 106 ALA A CA 1
ATOM 787 C C . ALA A 1 106 ? -7.530 3.230 1.489 1.00 92.94 106 ALA A C 1
ATOM 789 O O . ALA A 1 106 ? -8.302 3.423 2.436 1.00 92.94 106 ALA A O 1
ATOM 790 N N . VAL A 1 107 ? -6.579 2.285 1.526 1.00 92.94 107 VAL A N 1
ATOM 791 C CA . VAL A 1 107 ? -6.293 1.435 2.699 1.00 92.94 107 VAL A CA 1
ATOM 792 C C . VAL A 1 107 ? -5.931 2.305 3.901 1.00 92.94 107 VAL A C 1
ATOM 794 O O . VAL A 1 107 ? -6.547 2.183 4.960 1.00 92.94 107 VAL A O 1
ATOM 797 N N . ASN A 1 108 ? -4.988 3.234 3.737 1.00 92.50 108 ASN A N 1
ATOM 798 C CA . ASN A 1 108 ? -4.537 4.100 4.827 1.00 92.50 108 ASN A CA 1
ATOM 799 C C . ASN A 1 108 ? -5.633 5.040 5.322 1.00 92.50 108 ASN A C 1
ATOM 801 O O . ASN A 1 108 ? -5.897 5.103 6.522 1.00 92.50 108 ASN A O 1
ATOM 805 N N . GLY A 1 109 ? -6.339 5.710 4.412 1.00 92.62 109 GLY A N 1
ATOM 806 C CA . GLY A 1 109 ? -7.465 6.563 4.778 1.00 92.62 109 GLY A CA 1
ATOM 807 C C . GLY A 1 109 ? -8.590 5.785 5.468 1.00 92.62 109 GLY A C 1
ATOM 808 O O . GLY A 1 109 ? -9.250 6.309 6.365 1.00 92.62 109 GLY A O 1
ATOM 809 N N . SER A 1 110 ? -8.823 4.529 5.079 1.00 94.12 110 SER A N 1
ATOM 810 C CA . SER A 1 110 ? -9.800 3.659 5.746 1.00 94.12 110 SER A CA 1
ATOM 811 C C . SER A 1 110 ? -9.328 3.238 7.138 1.00 94.12 110 SER A C 1
ATOM 813 O O . SER A 1 110 ? -10.124 3.292 8.074 1.00 94.12 110 SER A O 1
ATOM 815 N N . LEU A 1 111 ? -8.043 2.910 7.309 1.00 93.81 111 LEU A N 1
ATOM 816 C CA . LEU A 1 111 ? -7.466 2.583 8.613 1.00 93.81 111 LEU A CA 1
ATOM 817 C C . LEU A 1 111 ? -7.520 3.776 9.575 1.00 93.81 111 LEU A C 1
ATOM 819 O O . LEU A 1 111 ? -8.002 3.622 10.694 1.00 93.81 111 LEU A O 1
ATOM 823 N N . VAL A 1 112 ? -7.089 4.966 9.144 1.00 94.38 112 VAL A N 1
ATOM 824 C CA . VAL A 1 112 ? -7.107 6.180 9.981 1.00 94.38 112 VAL A CA 1
ATOM 825 C C . VAL A 1 112 ? -8.527 6.529 10.427 1.00 94.38 112 VAL A C 1
ATOM 827 O O . VAL A 1 112 ? -8.729 6.916 11.573 1.00 94.38 112 VAL A O 1
ATOM 830 N N . ARG A 1 113 ? -9.530 6.348 9.557 1.00 94.12 113 ARG A N 1
ATOM 831 C CA . ARG A 1 113 ? -10.943 6.570 9.911 1.00 94.12 113 ARG A CA 1
ATOM 832 C C . ARG A 1 113 ? -11.520 5.489 10.820 1.00 94.12 113 ARG A C 1
ATOM 834 O O . ARG A 1 113 ? -12.445 5.784 11.572 1.00 94.12 113 ARG A O 1
ATOM 841 N N . LEU A 1 114 ? -11.029 4.257 10.737 1.00 94.06 114 LEU A N 1
ATOM 842 C CA . LEU A 1 114 ? -11.461 3.155 11.597 1.00 94.06 114 LEU A CA 1
ATOM 843 C C . LEU A 1 114 ? -10.787 3.201 12.977 1.00 94.06 114 LEU A C 1
ATOM 845 O O . LEU A 1 114 ? -11.376 2.753 13.952 1.00 94.06 114 LEU A O 1
ATOM 849 N N . ALA A 1 115 ? -9.576 3.753 13.075 1.00 94.19 115 ALA A N 1
ATOM 850 C CA . ALA A 1 115 ? -8.768 3.719 14.291 1.00 94.19 115 ALA A CA 1
ATOM 851 C C . ALA A 1 115 ? -9.445 4.307 15.550 1.00 94.19 115 ALA A C 1
ATOM 853 O O . ALA A 1 115 ? -9.319 3.683 16.605 1.00 94.19 115 ALA A O 1
ATOM 854 N N . PRO A 1 116 ? -10.188 5.431 15.491 1.00 93.62 116 PRO A N 1
ATOM 855 C CA . PRO A 1 116 ? -10.904 5.960 16.655 1.00 93.62 116 PRO A CA 1
ATOM 856 C C . PRO A 1 116 ? -12.126 5.126 17.064 1.00 93.62 116 PRO A C 1
ATOM 858 O O . PRO A 1 116 ? -12.484 5.103 18.236 1.00 93.62 116 PRO A O 1
ATOM 861 N N . GLU A 1 117 ? -12.753 4.432 16.111 1.00 92.50 117 GLU A N 1
ATOM 862 C CA . GLU A 1 117 ? -14.016 3.701 16.285 1.00 92.50 117 GLU A CA 1
ATOM 863 C C . GLU A 1 117 ? -13.894 2.287 15.687 1.00 92.50 117 GLU A C 1
ATOM 865 O O . GLU A 1 117 ? -14.547 1.960 14.692 1.00 92.50 117 GLU A O 1
ATOM 870 N N . PRO A 1 118 ? -13.064 1.400 16.266 1.00 89.81 118 PRO A N 1
ATOM 871 C CA . PRO A 1 118 ? -12.753 0.111 15.652 1.00 89.81 118 PRO A CA 1
ATOM 872 C C . PRO A 1 118 ? -13.960 -0.833 15.579 1.00 89.81 118 PRO A C 1
ATOM 874 O O . PRO A 1 118 ? -13.909 -1.827 14.854 1.00 89.81 118 PRO A O 1
ATOM 877 N N . ALA A 1 119 ? -15.032 -0.552 16.326 1.00 90.00 119 ALA A N 1
ATOM 878 C CA . ALA A 1 119 ? -16.288 -1.296 16.300 1.00 90.00 119 ALA A CA 1
ATOM 879 C C . ALA A 1 119 ? -17.188 -0.955 15.094 1.00 90.00 119 ALA A C 1
ATOM 881 O O . ALA A 1 119 ? -18.129 -1.702 14.833 1.00 90.00 119 ALA A O 1
ATOM 882 N N . ASP A 1 120 ? -16.902 0.112 14.336 1.00 91.00 120 ASP A N 1
ATOM 883 C CA . ASP A 1 120 ? -17.682 0.487 13.150 1.00 91.00 120 ASP A CA 1
ATOM 884 C C . ASP A 1 120 ? -17.529 -0.570 12.037 1.00 91.00 120 ASP A C 1
ATOM 886 O O . ASP A 1 120 ? -16.495 -0.689 11.366 1.00 91.00 120 ASP A O 1
ATOM 890 N N . LEU A 1 121 ? -18.594 -1.351 11.836 1.00 89.38 121 LEU A N 1
ATOM 891 C CA . LEU A 1 121 ? -18.643 -2.439 10.860 1.00 89.38 121 LEU A CA 1
ATOM 892 C C . LEU A 1 121 ? -18.567 -1.937 9.413 1.00 89.38 121 LEU A C 1
ATOM 894 O O . LEU A 1 121 ? -17.952 -2.596 8.571 1.00 89.38 121 LEU A O 1
ATOM 898 N N . ALA A 1 122 ? -19.145 -0.771 9.111 1.00 90.94 122 ALA A N 1
ATOM 899 C CA . ALA A 1 122 ? -19.138 -0.213 7.763 1.00 90.94 122 ALA A CA 1
ATOM 900 C C . ALA A 1 122 ? -17.730 0.256 7.376 1.00 90.94 122 ALA A C 1
ATOM 902 O O . ALA A 1 122 ? -17.255 -0.036 6.273 1.00 90.94 122 ALA A O 1
ATOM 903 N N . ARG A 1 123 ? -17.023 0.927 8.294 1.00 90.44 123 ARG A N 1
ATOM 904 C CA . ARG A 1 123 ? -15.619 1.325 8.086 1.00 90.44 123 ARG A CA 1
ATOM 905 C C . ARG A 1 123 ? -14.691 0.119 8.017 1.00 90.44 123 ARG A C 1
ATOM 907 O O . ARG A 1 123 ? -13.791 0.102 7.176 1.00 90.44 123 ARG A O 1
ATOM 914 N N . ARG A 1 124 ? -14.934 -0.911 8.833 1.00 91.06 124 ARG A N 1
ATOM 915 C CA . ARG A 1 124 ? -14.169 -2.163 8.777 1.00 91.06 124 ARG A CA 1
ATOM 916 C C . ARG A 1 124 ? -14.355 -2.881 7.444 1.00 91.06 124 ARG A C 1
ATOM 918 O O . ARG A 1 124 ? -13.364 -3.311 6.861 1.00 91.06 124 ARG A O 1
ATOM 925 N N . LYS A 1 125 ? -15.588 -2.960 6.931 1.00 90.56 125 LYS A N 1
ATOM 926 C CA . LYS A 1 125 ? -15.866 -3.530 5.605 1.00 90.56 125 LYS A CA 1
ATOM 927 C C . LYS A 1 125 ? -15.104 -2.797 4.505 1.00 90.56 125 LYS A C 1
ATOM 929 O O . LYS A 1 125 ? -14.387 -3.442 3.752 1.00 90.56 125 LYS A O 1
ATOM 934 N N . ARG A 1 126 ? -15.155 -1.460 4.485 1.00 91.69 126 ARG A N 1
ATOM 935 C CA . ARG A 1 126 ? -14.384 -0.666 3.511 1.00 91.69 126 ARG A CA 1
ATOM 936 C C . ARG A 1 126 ? -12.886 -0.955 3.588 1.00 91.69 126 ARG A C 1
ATOM 938 O O . ARG A 1 126 ? -12.252 -1.103 2.552 1.00 91.69 126 ARG A O 1
ATOM 945 N N . LEU A 1 127 ? -12.318 -1.048 4.794 1.00 92.75 127 LEU A N 1
ATOM 946 C CA . LEU A 1 127 ? -10.905 -1.402 4.954 1.00 92.75 127 LEU A CA 1
ATOM 947 C C . LEU A 1 127 ? -10.598 -2.794 4.375 1.00 92.75 127 LEU A C 1
ATOM 949 O O . LEU A 1 127 ? -9.593 -2.943 3.688 1.00 92.75 127 LEU A O 1
ATOM 953 N N . MET A 1 128 ? -11.460 -3.789 4.606 1.00 90.50 128 MET A N 1
ATOM 954 C CA . MET A 1 128 ? -11.300 -5.131 4.031 1.00 90.50 128 MET A CA 1
ATOM 955 C C . MET A 1 128 ? -11.378 -5.121 2.500 1.00 90.50 128 MET A C 1
ATOM 957 O O . MET A 1 128 ? -10.530 -5.733 1.855 1.00 90.50 128 MET A O 1
ATOM 961 N N . ASP A 1 129 ? -12.336 -4.394 1.919 1.00 92.19 129 ASP A N 1
ATOM 962 C CA . ASP A 1 129 ? -12.491 -4.289 0.463 1.00 92.19 129 ASP A CA 1
ATOM 963 C C . ASP A 1 129 ? -11.221 -3.701 -0.181 1.00 92.19 129 ASP A C 1
ATOM 965 O O . ASP A 1 129 ? -10.703 -4.229 -1.169 1.00 92.19 129 ASP A O 1
ATOM 969 N N . TRP A 1 130 ? -10.657 -2.653 0.431 1.00 93.69 130 TRP A N 1
ATOM 970 C CA . TRP A 1 130 ? -9.411 -2.041 -0.033 1.00 93.69 130 TRP A CA 1
ATOM 971 C C . TRP A 1 130 ? -8.182 -2.926 0.181 1.00 93.69 130 TRP A C 1
ATOM 973 O O . TRP A 1 130 ? -7.317 -2.960 -0.691 1.00 93.69 130 TRP A O 1
ATOM 983 N N . LEU A 1 131 ? -8.096 -3.664 1.292 1.00 89.75 131 LEU A N 1
ATOM 984 C CA . LEU A 1 131 ? -7.015 -4.630 1.517 1.00 89.75 131 LEU A CA 1
ATOM 985 C C . LEU A 1 131 ? -7.060 -5.771 0.497 1.00 89.75 131 LEU A C 1
ATOM 987 O O . LEU A 1 131 ? -6.016 -6.172 -0.008 1.00 89.75 131 LEU A O 1
ATOM 991 N N . ASN A 1 132 ? -8.252 -6.251 0.142 1.00 89.50 132 ASN A N 1
ATOM 992 C CA . ASN A 1 132 ? -8.416 -7.278 -0.882 1.00 89.50 132 ASN A CA 1
ATOM 993 C C . ASN A 1 132 ? -7.949 -6.786 -2.263 1.00 89.50 132 ASN A C 1
ATOM 995 O O . ASN A 1 132 ? -7.183 -7.471 -2.941 1.00 89.50 132 ASN A O 1
ATOM 999 N N . LEU A 1 133 ? -8.340 -5.568 -2.655 1.00 88.94 133 LEU A N 1
ATOM 1000 C CA . LEU A 1 133 ? -7.838 -4.952 -3.886 1.00 88.94 133 LEU A CA 1
ATOM 1001 C C . LEU A 1 133 ? -6.316 -4.745 -3.835 1.00 88.94 133 LEU A C 1
ATOM 1003 O O . LEU A 1 133 ? -5.617 -5.041 -4.803 1.00 88.94 133 LEU A O 1
ATOM 1007 N N . SER A 1 134 ? -5.795 -4.266 -2.704 1.00 86.19 134 SER A N 1
ATOM 1008 C CA . SER A 1 134 ? -4.360 -4.050 -2.508 1.00 86.19 134 SER A CA 1
ATOM 1009 C C . SER A 1 134 ? -3.567 -5.355 -2.597 1.00 86.19 134 SER A C 1
ATOM 1011 O O . SER A 1 134 ? -2.470 -5.345 -3.143 1.00 86.19 134 SER A O 1
ATOM 1013 N N . ALA A 1 135 ? -4.115 -6.480 -2.126 1.00 81.06 135 ALA A N 1
ATOM 1014 C CA . ALA A 1 135 ? -3.479 -7.792 -2.244 1.00 81.06 135 ALA A CA 1
ATOM 1015 C C . ALA A 1 135 ? -3.358 -8.226 -3.713 1.00 81.06 135 ALA A C 1
ATOM 1017 O O . ALA A 1 135 ? -2.296 -8.683 -4.138 1.00 81.06 135 ALA A O 1
ATOM 1018 N N . ALA A 1 136 ? -4.418 -8.031 -4.506 1.00 83.31 136 ALA A N 1
ATOM 1019 C CA . ALA A 1 136 ? -4.401 -8.327 -5.938 1.00 83.31 136 ALA A CA 1
ATOM 1020 C C . ALA A 1 136 ? -3.384 -7.453 -6.694 1.00 83.31 136 ALA A C 1
ATOM 1022 O O . ALA A 1 136 ? -2.639 -7.947 -7.540 1.00 83.31 136 ALA A O 1
ATOM 1023 N N . LEU A 1 137 ? -3.309 -6.163 -6.358 1.00 85.62 137 LEU A N 1
ATOM 1024 C CA . LEU A 1 137 ? -2.350 -5.233 -6.960 1.00 85.62 137 LEU A CA 1
ATOM 1025 C C . LEU A 1 137 ? -0.906 -5.526 -6.538 1.00 85.62 137 LEU A C 1
ATOM 1027 O O . LEU A 1 137 ? -0.012 -5.461 -7.377 1.00 85.62 137 LEU A O 1
ATOM 1031 N N . ALA A 1 138 ? -0.674 -5.896 -5.276 1.00 80.81 138 ALA A N 1
ATOM 1032 C CA . ALA A 1 138 ? 0.639 -6.321 -4.794 1.00 80.81 138 ALA A CA 1
ATOM 1033 C C . ALA A 1 138 ? 1.128 -7.568 -5.542 1.00 80.81 138 ALA A C 1
ATOM 1035 O O . ALA A 1 138 ? 2.291 -7.628 -5.935 1.00 80.81 138 ALA A O 1
ATOM 1036 N N . LEU A 1 139 ? 0.232 -8.522 -5.822 1.00 78.50 139 LEU A N 1
ATOM 1037 C CA . LEU A 1 139 ? 0.557 -9.688 -6.641 1.00 78.50 139 LEU A CA 1
ATOM 1038 C C . LEU A 1 139 ? 0.923 -9.278 -8.073 1.00 78.50 139 LEU A C 1
ATOM 1040 O O . LEU A 1 139 ? 1.932 -9.742 -8.599 1.00 78.50 139 LEU A O 1
ATOM 1044 N N . GLY A 1 140 ? 0.148 -8.374 -8.681 1.00 78.62 140 GLY A N 1
ATOM 1045 C CA . GLY A 1 140 ? 0.460 -7.815 -9.999 1.00 78.62 140 GLY A CA 1
ATOM 1046 C C . GLY A 1 140 ? 1.837 -7.145 -10.040 1.00 78.62 140 GLY A C 1
ATOM 1047 O O . GLY A 1 140 ? 2.638 -7.441 -10.924 1.00 78.62 140 GLY A O 1
ATOM 1048 N N . MET A 1 141 ? 2.150 -6.308 -9.047 1.00 79.50 141 MET A N 1
ATOM 1049 C CA . MET A 1 141 ? 3.465 -5.668 -8.913 1.00 79.50 141 MET A CA 1
ATOM 1050 C C . MET A 1 141 ? 4.588 -6.686 -8.697 1.00 79.50 141 MET A C 1
ATOM 1052 O O . MET A 1 141 ? 5.653 -6.545 -9.291 1.00 79.50 141 MET A O 1
ATOM 1056 N N . ALA A 1 142 ? 4.369 -7.728 -7.891 1.00 76.19 142 ALA A N 1
ATOM 1057 C CA . ALA A 1 142 ? 5.357 -8.781 -7.668 1.00 76.19 142 ALA A CA 1
ATOM 1058 C C . ALA A 1 142 ? 5.692 -9.524 -8.970 1.00 76.19 142 ALA A C 1
ATOM 1060 O O . ALA A 1 142 ? 6.866 -9.708 -9.282 1.00 76.19 142 ALA A O 1
ATOM 1061 N N . VAL A 1 143 ? 4.679 -9.886 -9.766 1.00 78.06 143 VAL A N 1
ATOM 1062 C CA . VAL A 1 143 ? 4.878 -10.533 -11.075 1.00 78.06 143 VAL A CA 1
ATOM 1063 C C . VAL A 1 143 ? 5.669 -9.624 -12.017 1.00 78.06 143 VAL A C 1
ATOM 1065 O O . VAL A 1 143 ? 6.652 -10.064 -12.609 1.00 78.06 143 VAL A O 1
ATOM 1068 N N . LEU A 1 144 ? 5.287 -8.349 -12.113 1.00 75.12 144 LEU A N 1
ATOM 1069 C CA . LEU A 1 144 ? 5.948 -7.373 -12.986 1.00 75.12 144 LEU A CA 1
ATOM 1070 C C . LEU A 1 144 ? 7.380 -7.033 -12.546 1.00 75.12 144 LEU A C 1
ATOM 1072 O O . LEU A 1 144 ? 8.206 -6.682 -13.380 1.00 75.12 144 LEU A O 1
ATOM 1076 N N . ASN A 1 145 ? 7.692 -7.160 -11.256 1.00 70.94 145 ASN A N 1
ATOM 1077 C CA . ASN A 1 145 ? 9.046 -6.965 -10.735 1.00 70.94 145 ASN A CA 1
ATOM 1078 C C . ASN A 1 145 ? 9.948 -8.197 -10.925 1.00 70.94 145 ASN A C 1
ATOM 1080 O O . ASN A 1 145 ? 11.171 -8.064 -10.942 1.00 70.94 145 ASN A O 1
ATOM 1084 N N . VAL A 1 146 ? 9.364 -9.395 -11.042 1.00 69.75 146 VAL A N 1
ATOM 1085 C CA . VAL A 1 146 ? 10.102 -10.649 -11.276 1.00 69.75 146 VAL A CA 1
ATOM 1086 C C . VAL A 1 146 ? 10.345 -10.886 -12.764 1.00 69.75 146 VAL A C 1
ATOM 1088 O O . VAL A 1 146 ? 11.389 -11.426 -13.128 1.00 69.75 146 VAL A O 1
ATOM 1091 N N . VAL A 1 147 ? 9.409 -10.480 -13.624 1.00 71.75 147 VAL A N 1
ATOM 1092 C CA . VAL A 1 147 ? 9.524 -10.620 -15.079 1.00 71.75 147 VAL A CA 1
ATOM 1093 C C . VAL A 1 147 ? 10.095 -9.322 -15.663 1.00 71.75 147 VAL A C 1
ATOM 1095 O O . VAL A 1 147 ? 9.352 -8.351 -15.801 1.00 71.75 147 VAL A O 1
ATOM 1098 N N . PRO A 1 148 ? 11.395 -9.264 -16.010 1.00 67.75 148 PRO A N 1
ATOM 1099 C CA . PRO A 1 148 ? 11.993 -8.040 -16.527 1.00 67.75 148 PRO A CA 1
ATOM 1100 C C . PRO A 1 148 ? 11.353 -7.639 -17.858 1.00 67.75 148 PRO A C 1
ATOM 1102 O O . PRO A 1 148 ? 11.190 -8.461 -18.763 1.00 67.75 148 PRO A O 1
ATOM 1105 N N . ILE A 1 149 ? 11.041 -6.352 -17.999 1.00 72.75 149 ILE A N 1
ATOM 1106 C CA . ILE A 1 149 ? 10.585 -5.788 -19.268 1.00 72.75 149 ILE A CA 1
ATOM 1107 C C . ILE A 1 149 ? 11.837 -5.475 -20.086 1.00 72.75 149 ILE A C 1
ATOM 1109 O O . ILE A 1 149 ? 12.562 -4.523 -19.795 1.00 72.75 149 ILE A O 1
ATOM 1113 N N . VAL A 1 150 ? 12.111 -6.300 -21.096 1.00 70.62 150 VAL A N 1
ATOM 1114 C CA . VAL A 1 150 ? 13.229 -6.096 -22.031 1.00 70.62 150 VAL A CA 1
ATOM 1115 C C . VAL A 1 150 ? 13.154 -4.681 -22.615 1.00 70.62 150 VAL A C 1
ATOM 1117 O O . VAL A 1 150 ? 12.067 -4.235 -22.968 1.00 70.62 150 VAL A O 1
ATOM 1120 N N . GLY A 1 151 ? 14.280 -3.963 -22.663 1.00 65.00 151 GLY A N 1
ATOM 1121 C CA . GLY A 1 151 ? 14.347 -2.580 -23.162 1.00 65.00 151 GLY A CA 1
ATOM 1122 C C . GLY A 1 151 ? 13.911 -1.495 -22.163 1.00 65.00 151 GLY A C 1
ATOM 1123 O O . GLY A 1 151 ? 13.986 -0.313 -22.484 1.00 65.00 151 GLY A O 1
ATOM 1124 N N . PHE A 1 152 ? 13.471 -1.869 -20.954 1.00 69.19 152 PHE A N 1
ATOM 1125 C CA . PHE A 1 152 ? 13.084 -0.937 -19.881 1.00 69.19 152 PHE A CA 1
ATOM 1126 C C . PHE A 1 152 ? 13.752 -1.268 -18.541 1.00 69.19 152 PHE A C 1
ATOM 1128 O O . PHE A 1 152 ? 14.238 -0.384 -17.838 1.00 69.19 152 PHE A O 1
ATOM 1135 N N . SER A 1 153 ? 13.801 -2.548 -18.177 1.00 66.00 153 SER A N 1
ATOM 1136 C CA . SER A 1 153 ? 14.506 -3.025 -16.991 1.00 66.00 153 SER A CA 1
ATOM 1137 C C . SER A 1 153 ? 15.999 -3.180 -17.293 1.00 66.00 153 SER A C 1
ATOM 1139 O O . SER A 1 153 ? 16.372 -3.765 -18.309 1.00 66.00 153 SER A O 1
ATOM 1141 N N . ALA A 1 154 ? 16.866 -2.709 -16.390 1.00 59.56 154 ALA A N 1
ATOM 1142 C CA . ALA A 1 154 ? 18.297 -3.010 -16.460 1.00 59.56 154 ALA A CA 1
ATOM 1143 C C . ALA A 1 154 ? 18.519 -4.533 -16.482 1.00 59.56 154 ALA A C 1
ATOM 1145 O O . ALA A 1 154 ? 17.728 -5.274 -15.883 1.00 59.56 154 ALA A O 1
ATOM 1146 N N . SER A 1 155 ? 19.594 -4.998 -17.137 1.00 54.00 155 SER A N 1
ATOM 1147 C CA . SER A 1 155 ? 19.964 -6.420 -17.179 1.00 54.00 155 SER A CA 1
ATOM 1148 C C . SER A 1 155 ? 20.018 -6.965 -15.752 1.00 54.00 155 SER A C 1
ATOM 1150 O O . SER A 1 155 ? 20.930 -6.665 -14.977 1.00 54.00 155 SER A O 1
ATOM 1152 N N . THR A 1 156 ? 18.979 -7.692 -15.365 1.00 53.69 156 THR A N 1
ATOM 1153 C CA . THR A 1 156 ? 18.743 -8.040 -13.970 1.00 53.69 156 THR A CA 1
ATOM 1154 C C . THR A 1 156 ? 19.526 -9.307 -13.692 1.00 53.69 156 THR A C 1
ATOM 1156 O O . THR A 1 156 ? 19.268 -10.350 -14.286 1.00 53.69 156 THR A O 1
ATOM 1159 N N . THR A 1 157 ? 20.514 -9.232 -12.803 1.00 60.72 157 THR A N 1
ATOM 1160 C CA . THR A 1 157 ? 21.173 -10.440 -12.307 1.00 60.72 157 THR A CA 1
ATOM 1161 C C . THR A 1 157 ? 20.159 -11.279 -11.526 1.00 60.72 157 THR A C 1
ATOM 1163 O O . THR A 1 157 ? 19.228 -10.745 -10.916 1.00 60.72 157 THR A O 1
ATOM 1166 N N . LEU A 1 158 ? 20.343 -12.601 -11.519 1.00 60.59 158 LEU A N 1
ATOM 1167 C CA . LEU A 1 158 ? 19.444 -13.543 -10.842 1.00 60.59 158 LEU A CA 1
ATOM 1168 C C . LEU A 1 158 ? 19.263 -13.190 -9.351 1.00 60.59 158 LEU A C 1
ATOM 1170 O O . LEU A 1 158 ? 18.166 -13.283 -8.809 1.00 60.59 158 LEU A O 1
ATOM 1174 N N . SER A 1 159 ? 20.312 -12.662 -8.711 1.00 59.62 159 SER A N 1
ATOM 1175 C CA . SER A 1 159 ? 20.261 -12.145 -7.339 1.00 59.62 159 SER A CA 1
ATOM 1176 C C . SER A 1 159 ? 19.280 -10.980 -7.162 1.00 59.62 159 SER A C 1
ATOM 1178 O O . SER A 1 159 ? 18.550 -10.951 -6.175 1.00 59.62 159 SER A O 1
ATOM 1180 N N . SER A 1 160 ? 19.216 -10.038 -8.107 1.00 60.50 160 SER A N 1
ATOM 1181 C CA . SER A 1 160 ? 18.281 -8.907 -8.038 1.00 60.50 160 SER A CA 1
ATOM 1182 C C . SER A 1 160 ? 16.833 -9.360 -8.229 1.00 60.50 160 SER A C 1
ATOM 1184 O O . SER A 1 160 ? 15.959 -8.914 -7.491 1.00 60.50 160 SER A O 1
ATOM 1186 N N . GLN A 1 161 ? 16.578 -10.296 -9.149 1.00 62.59 161 GLN A N 1
ATOM 1187 C CA . GLN A 1 161 ? 15.237 -10.863 -9.360 1.00 62.59 161 GLN A CA 1
ATOM 1188 C C . GLN A 1 161 ? 14.718 -11.587 -8.115 1.00 62.59 161 GLN A C 1
ATOM 1190 O O . GLN A 1 161 ? 13.558 -11.421 -7.748 1.00 62.59 161 GLN A O 1
ATOM 1195 N N . VAL A 1 162 ? 15.585 -12.332 -7.420 1.00 68.69 162 VAL A N 1
ATOM 1196 C CA . VAL A 1 162 ? 15.226 -12.987 -6.154 1.00 68.69 162 VAL A CA 1
ATOM 1197 C C . VAL A 1 162 ? 14.893 -11.954 -5.077 1.00 68.69 162 VAL A C 1
ATOM 1199 O O . VAL A 1 162 ? 13.891 -12.109 -4.386 1.00 68.69 162 VAL A O 1
ATOM 1202 N N . VAL A 1 163 ? 15.674 -10.877 -4.945 1.00 66.50 163 VAL A N 1
ATOM 1203 C CA . VAL A 1 163 ? 15.398 -9.818 -3.956 1.00 66.50 163 VAL A CA 1
ATOM 1204 C C . VAL A 1 163 ? 14.059 -9.128 -4.233 1.00 66.50 163 VAL A C 1
ATOM 1206 O O . VAL A 1 163 ? 13.258 -8.968 -3.311 1.00 66.50 163 VAL A O 1
ATOM 1209 N N . TYR A 1 164 ? 13.782 -8.766 -5.488 1.00 64.88 164 TYR A N 1
ATOM 1210 C CA . TYR A 1 164 ? 12.508 -8.151 -5.867 1.00 64.88 164 TYR A CA 1
ATOM 1211 C C . TYR A 1 164 ? 11.325 -9.116 -5.728 1.00 64.88 164 TYR A C 1
ATOM 1213 O O . TYR A 1 164 ? 10.267 -8.718 -5.240 1.00 64.88 164 TYR A O 1
ATOM 1221 N N . GLY A 1 165 ? 11.512 -10.388 -6.087 1.00 61.81 165 GLY A N 1
ATOM 1222 C CA . GLY A 1 165 ? 10.490 -11.424 -5.959 1.00 61.81 165 GLY A CA 1
ATOM 1223 C C . GLY A 1 165 ? 10.142 -11.747 -4.511 1.00 61.81 165 GLY A C 1
ATOM 1224 O O . GLY A 1 165 ? 8.965 -11.811 -4.166 1.00 61.81 165 GLY A O 1
ATOM 1225 N N . VAL A 1 166 ? 11.146 -11.880 -3.638 1.00 69.50 166 VAL A N 1
ATOM 1226 C CA . VAL A 1 166 ? 10.929 -12.089 -2.198 1.00 69.50 166 VAL A CA 1
ATOM 1227 C C . VAL A 1 166 ? 10.256 -10.868 -1.575 1.00 69.50 166 VAL A C 1
ATOM 1229 O O . VAL A 1 166 ? 9.310 -11.036 -0.811 1.00 69.50 166 VAL A O 1
ATOM 1232 N N . GLY A 1 167 ? 10.684 -9.651 -1.925 1.00 68.50 167 GLY A N 1
ATOM 1233 C CA . GLY A 1 167 ? 10.033 -8.422 -1.461 1.00 68.50 167 GLY A CA 1
ATOM 1234 C C . GLY A 1 167 ? 8.554 -8.362 -1.854 1.00 68.50 167 GLY A C 1
ATOM 1235 O O . GLY A 1 167 ? 7.697 -8.171 -0.995 1.00 68.50 167 GLY A O 1
ATOM 1236 N N . GLY A 1 168 ? 8.245 -8.625 -3.127 1.00 67.31 168 GLY A N 1
ATOM 1237 C CA . GLY A 1 168 ? 6.864 -8.667 -3.612 1.00 67.31 168 GLY A CA 1
ATOM 1238 C C . GLY A 1 168 ? 6.025 -9.764 -2.950 1.00 67.31 168 GLY A C 1
ATOM 1239 O O . GLY A 1 168 ? 4.874 -9.528 -2.589 1.00 67.31 168 GLY A O 1
ATOM 1240 N N . LEU A 1 169 ? 6.599 -10.950 -2.725 1.00 71.69 169 LEU A N 1
ATOM 1241 C CA . LEU A 1 169 ? 5.917 -12.034 -2.019 1.00 71.69 169 LEU A CA 1
ATOM 1242 C C . LEU A 1 169 ? 5.596 -11.651 -0.568 1.00 71.69 169 LEU A C 1
ATOM 1244 O O . LEU A 1 169 ? 4.489 -11.917 -0.100 1.00 71.69 169 LEU A O 1
ATOM 1248 N N . LEU A 1 170 ? 6.537 -11.017 0.136 1.00 72.44 170 LEU A N 1
ATOM 1249 C CA . LEU A 1 170 ? 6.327 -10.549 1.507 1.00 72.44 170 LEU A CA 1
ATOM 1250 C C . LEU A 1 170 ? 5.209 -9.504 1.583 1.00 72.44 170 LEU A C 1
ATOM 1252 O O . LEU A 1 170 ? 4.375 -9.596 2.482 1.00 72.44 170 LEU A O 1
ATOM 1256 N N . ASP A 1 171 ? 5.137 -8.576 0.627 1.00 75.94 171 ASP A N 1
ATOM 1257 C CA . ASP A 1 171 ? 4.060 -7.579 0.559 1.00 75.94 171 ASP A CA 1
ATOM 1258 C C . ASP A 1 171 ? 2.685 -8.230 0.336 1.00 75.94 171 ASP A C 1
ATOM 1260 O O . ASP A 1 171 ? 1.703 -7.880 1.005 1.00 75.94 171 ASP A O 1
ATOM 1264 N N . VAL A 1 172 ? 2.609 -9.223 -0.557 1.00 76.31 172 VAL A N 1
ATOM 1265 C CA . VAL A 1 172 ? 1.381 -10.001 -0.786 1.00 76.31 172 VAL A CA 1
ATOM 1266 C C . VAL A 1 172 ? 0.968 -10.728 0.490 1.00 76.31 172 VAL A C 1
ATOM 1268 O O . VAL A 1 172 ? -0.176 -10.600 0.928 1.00 76.31 172 VAL A O 1
ATOM 1271 N N . VAL A 1 173 ? 1.896 -11.455 1.118 1.00 75.06 173 VAL A N 1
ATOM 1272 C CA . VAL A 1 173 ? 1.631 -12.208 2.350 1.00 75.06 173 VAL A CA 1
ATOM 1273 C C . VAL A 1 173 ? 1.181 -11.273 3.470 1.00 75.06 173 VAL A C 1
ATOM 1275 O O . VAL A 1 173 ? 0.174 -11.551 4.118 1.00 75.06 173 VAL A O 1
ATOM 1278 N N . ALA A 1 174 ? 1.859 -10.142 3.670 1.00 75.44 174 ALA A N 1
ATOM 1279 C CA . ALA A 1 174 ? 1.490 -9.159 4.684 1.00 75.44 174 ALA A CA 1
ATOM 1280 C C . ALA A 1 174 ? 0.069 -8.617 4.462 1.00 75.44 174 ALA A C 1
ATOM 1282 O O . ALA A 1 174 ? -0.723 -8.541 5.405 1.00 75.44 174 ALA A O 1
ATOM 1283 N N . THR A 1 175 ? -0.286 -8.306 3.213 1.00 76.75 175 THR A N 1
ATOM 1284 C CA . THR A 1 175 ? -1.615 -7.779 2.869 1.00 76.75 175 THR A CA 1
ATOM 1285 C C . THR A 1 175 ? -2.711 -8.830 3.071 1.00 76.75 175 THR A C 1
ATOM 1287 O O . THR A 1 175 ? -3.771 -8.531 3.627 1.00 76.75 175 THR A O 1
ATOM 1290 N N . VAL A 1 176 ? -2.449 -10.081 2.683 1.00 79.75 176 VAL A N 1
ATOM 1291 C CA . VAL A 1 176 ? -3.375 -11.205 2.888 1.00 79.75 176 VAL A CA 1
ATOM 1292 C C . VAL A 1 176 ? -3.561 -11.502 4.375 1.00 79.75 176 VAL A C 1
ATOM 1294 O O . VAL A 1 176 ? -4.693 -11.678 4.826 1.00 79.75 176 VAL A O 1
ATOM 1297 N N . LEU A 1 177 ? -2.483 -11.497 5.161 1.00 81.19 177 LEU A N 1
ATOM 1298 C CA . LEU A 1 177 ? -2.558 -11.681 6.610 1.00 81.19 177 LEU A CA 1
ATOM 1299 C C . LEU A 1 177 ? -3.379 -10.570 7.270 1.00 81.19 177 LEU A C 1
ATOM 1301 O O . LEU A 1 177 ? -4.238 -10.871 8.095 1.00 81.19 177 LEU A O 1
ATOM 1305 N N . ALA A 1 178 ? -3.183 -9.312 6.869 1.00 79.75 178 ALA A N 1
ATOM 1306 C CA . ALA A 1 178 ? -3.993 -8.194 7.349 1.00 79.75 178 ALA A CA 1
ATOM 1307 C C . ALA A 1 178 ? -5.488 -8.365 7.011 1.00 79.75 178 ALA A C 1
ATOM 1309 O O . ALA A 1 178 ? -6.364 -8.072 7.827 1.00 79.75 178 ALA A O 1
ATOM 1310 N N . LEU A 1 179 ? -5.814 -8.882 5.826 1.00 81.12 179 LEU A N 1
ATOM 1311 C CA . LEU A 1 179 ? -7.199 -9.197 5.480 1.00 81.12 179 LEU A CA 1
ATOM 1312 C C . LEU A 1 179 ? -7.756 -10.315 6.379 1.00 81.12 179 LEU A C 1
ATOM 1314 O O . LEU A 1 179 ? -8.866 -10.210 6.910 1.00 81.12 179 LEU A O 1
ATOM 1318 N N . TRP A 1 180 ? -6.982 -11.380 6.578 1.00 82.50 180 TRP A N 1
ATOM 1319 C CA . TRP A 1 180 ? -7.383 -12.535 7.380 1.00 82.50 180 TRP A CA 1
ATOM 1320 C C . TRP A 1 180 ? -7.600 -12.189 8.852 1.00 82.50 180 TRP A C 1
ATOM 1322 O O . TRP A 1 180 ? -8.578 -12.659 9.439 1.00 82.50 180 TRP A O 1
ATOM 1332 N N . THR A 1 181 ? -6.762 -11.336 9.446 1.00 82.94 181 THR A N 1
ATOM 1333 C CA . THR A 1 181 ? -6.935 -10.899 10.840 1.00 82.94 181 THR A CA 1
ATOM 1334 C C . THR A 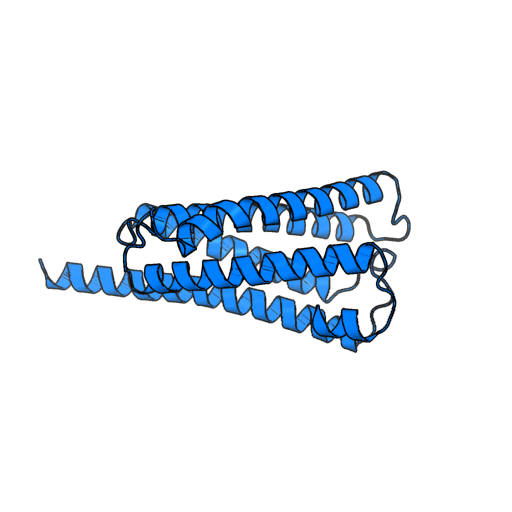1 181 ? -8.241 -10.128 11.036 1.00 82.94 181 THR A C 1
ATOM 1336 O O . THR A 1 181 ? -8.965 -10.381 12.004 1.00 82.94 181 THR A O 1
ATOM 1339 N N . LEU A 1 182 ? -8.608 -9.249 10.098 1.00 78.38 182 LEU A N 1
ATOM 1340 C CA . LEU A 1 182 ? -9.881 -8.523 10.160 1.00 78.38 182 LEU A CA 1
ATOM 1341 C C . LEU A 1 182 ? -11.093 -9.449 10.001 1.00 78.38 182 LEU A C 1
ATOM 1343 O O . LEU A 1 182 ? -12.070 -9.305 10.744 1.00 78.38 182 LEU A O 1
ATOM 1347 N N . MET A 1 183 ? -11.020 -10.423 9.090 1.00 79.56 183 MET A N 1
ATOM 1348 C CA . MET A 1 183 ? -12.079 -11.423 8.903 1.00 79.56 183 MET A CA 1
ATOM 1349 C C . MET A 1 183 ? -12.241 -12.346 10.116 1.00 79.56 183 MET A C 1
ATOM 1351 O O . MET A 1 183 ? -13.359 -12.706 10.484 1.00 79.56 183 MET A O 1
ATOM 1355 N N . ALA A 1 184 ? -11.146 -12.739 10.769 1.00 79.00 184 ALA A N 1
ATOM 1356 C CA . ALA A 1 184 ? -11.218 -13.544 11.987 1.00 79.00 184 ALA A CA 1
ATOM 1357 C C . ALA A 1 184 ? -11.962 -12.791 13.105 1.00 79.00 184 ALA A C 1
ATOM 1359 O O . ALA A 1 184 ? -12.776 -13.374 13.825 1.00 79.00 184 ALA A O 1
ATOM 1360 N N . ARG A 1 185 ? -11.746 -11.474 13.206 1.00 75.31 185 ARG A N 1
ATOM 1361 C CA . ARG A 1 185 ? -12.399 -10.625 14.208 1.00 75.31 185 ARG A CA 1
ATOM 1362 C C . ARG A 1 185 ? -13.887 -10.394 13.939 1.00 75.31 185 ARG A C 1
ATOM 1364 O O . ARG A 1 185 ? -14.658 -10.353 14.896 1.00 75.31 185 ARG A O 1
ATOM 1371 N N . SER A 1 186 ? -14.315 -10.229 12.685 1.00 70.56 186 SER A N 1
ATOM 1372 C CA . SER A 1 186 ? -15.749 -10.073 12.378 1.00 70.56 186 SER A CA 1
ATOM 1373 C C . SER A 1 186 ? -16.552 -11.306 12.803 1.00 70.56 186 SER A C 1
ATOM 1375 O O . SER A 1 186 ? -17.564 -11.166 13.487 1.00 70.56 186 SER A O 1
ATOM 1377 N N . ARG A 1 187 ? -16.026 -12.508 12.530 1.00 74.38 187 ARG A N 1
ATOM 1378 C CA . ARG A 1 187 ? -16.644 -13.785 12.931 1.00 74.38 187 ARG A CA 1
ATOM 1379 C C . ARG A 1 187 ? -16.781 -13.947 14.449 1.00 74.38 187 ARG A C 1
ATOM 1381 O O . ARG A 1 187 ? -17.729 -14.573 14.918 1.00 74.38 187 ARG A O 1
ATOM 1388 N N . LEU A 1 188 ? -15.845 -13.404 15.232 1.00 68.75 188 LEU A N 1
ATOM 1389 C CA . LEU A 1 188 ? -15.927 -13.418 16.698 1.00 68.75 188 LEU A CA 1
ATOM 1390 C C . LEU A 1 188 ? -17.030 -12.487 17.223 1.00 68.75 188 LEU A C 1
ATOM 1392 O O . LEU A 1 188 ? -17.762 -12.879 18.131 1.00 68.75 188 LEU A O 1
ATOM 1396 N N . GLY A 1 189 ? -17.184 -11.299 16.628 1.00 62.03 189 GLY A N 1
ATOM 1397 C CA . GLY A 1 189 ? -18.251 -10.357 16.986 1.00 62.03 189 GLY A CA 1
ATOM 1398 C C . GLY A 1 189 ? -19.650 -10.910 16.700 1.00 62.03 189 GLY A C 1
ATOM 1399 O O . GLY A 1 189 ? -20.530 -10.821 17.553 1.00 62.03 189 GLY A O 1
ATOM 1400 N N . GLU A 1 190 ? -19.838 -11.564 15.551 1.00 65.38 190 GLU A N 1
ATOM 1401 C CA . GLU A 1 190 ? -21.105 -12.224 15.195 1.00 65.38 190 GLU A CA 1
ATOM 1402 C C . GLU A 1 190 ? -21.477 -13.335 16.192 1.00 65.38 190 GLU A C 1
ATOM 1404 O O . GLU A 1 190 ? -22.618 -13.415 16.644 1.00 65.38 190 GLU A O 1
ATOM 1409 N N . ARG A 1 191 ? -20.508 -14.159 16.616 1.00 64.81 191 ARG A N 1
ATOM 1410 C CA . ARG A 1 191 ? -20.745 -15.224 17.609 1.00 64.81 191 ARG A CA 1
ATOM 1411 C C . ARG A 1 191 ? -21.099 -14.700 19.001 1.00 64.81 191 ARG A C 1
ATOM 1413 O O . ARG A 1 191 ? -21.822 -15.383 19.722 1.00 64.81 191 ARG A O 1
ATOM 1420 N N . GLN A 1 192 ? -20.582 -13.538 19.400 1.00 60.22 192 GLN A N 1
ATOM 1421 C CA . GLN A 1 192 ? -20.947 -12.914 20.676 1.00 60.22 192 GLN A CA 1
ATOM 1422 C C . GLN A 1 192 ? -22.352 -12.304 20.635 1.00 60.22 192 GLN A C 1
ATOM 1424 O O . GLN A 1 192 ? -23.094 -12.467 21.599 1.00 60.22 192 GLN A O 1
ATOM 1429 N N . ALA A 1 193 ? -22.750 -11.691 19.515 1.00 61.25 193 ALA A N 1
ATOM 1430 C CA . ALA A 1 193 ? -24.099 -11.151 19.339 1.00 61.25 193 ALA A CA 1
ATOM 1431 C C . ALA A 1 193 ? -25.187 -12.241 19.406 1.00 61.25 193 ALA A C 1
ATOM 1433 O O . ALA A 1 193 ? -26.230 -12.026 20.008 1.00 61.25 193 ALA A O 1
ATOM 1434 N N . VAL A 1 194 ? -24.917 -13.435 18.863 1.00 63.28 194 VAL A N 1
ATOM 1435 C CA . VAL A 1 194 ? -25.852 -14.581 18.891 1.00 63.28 194 VAL A CA 1
ATOM 1436 C C . VAL A 1 194 ? -25.997 -15.210 20.285 1.00 63.28 194 VAL A C 1
ATOM 1438 O O . VAL A 1 194 ? -27.003 -15.847 20.562 1.00 63.28 194 VAL A O 1
ATOM 1441 N N . LYS A 1 195 ? -25.009 -15.055 21.177 1.00 58.09 195 LYS A N 1
ATOM 1442 C CA . LYS A 1 195 ? -25.070 -15.591 22.551 1.00 58.09 195 LYS A CA 1
ATOM 1443 C C . LYS A 1 195 ? -25.672 -14.623 23.576 1.00 58.09 195 LYS A C 1
ATOM 1445 O O . LYS A 1 195 ? -25.900 -15.037 24.707 1.00 58.09 195 LYS A O 1
ATOM 1450 N N . GLY A 1 196 ? -25.839 -13.351 23.217 1.00 53.91 196 GLY A N 1
ATOM 1451 C CA . GLY A 1 196 ? -26.296 -12.288 24.118 1.00 53.91 196 GLY A CA 1
ATOM 1452 C C . GLY A 1 196 ? -27.730 -11.806 23.881 1.00 53.91 196 GLY A C 1
ATOM 1453 O O . GLY A 1 196 ? -28.131 -10.850 24.540 1.00 53.91 196 GLY A O 1
ATOM 1454 N N . GLY A 1 197 ? -28.462 -12.415 22.943 1.00 44.72 197 GLY A N 1
ATOM 1455 C CA . GLY A 1 197 ? -29.894 -12.198 22.704 1.00 44.72 197 GLY A CA 1
ATOM 1456 C C . GLY A 1 197 ? -30.691 -13.444 23.047 1.00 44.72 197 GLY A C 1
ATOM 1457 O O . GLY A 1 197 ? -31.864 -13.276 23.436 1.00 44.72 197 GLY A O 1
#

pLDDT: mean 80.92, std 13.13, range [44.16, 94.38]

Foldseek 3Di:
DLVVQVPPDDDDPVRVLVSVLVVLVVLLVVLLCVLLVCLLVVHADDPPDPSLVCNVPSLVVSLVSLVVVLVVVVVCVVVPVQVPWDPVLVVLQSVLSVVLSVLSVQLSVLSSVCRRPSVPPVSLVSNLVSLVVNLVSLLSQLVSLLDDTPSPDDPADPVSSVVSNVVSVVSNVVSVVSSVSSVVVVVVVVVVVVVPD